Protein AF-M7TU69-F1 (afdb_monomer_lite)

Sequence (250 aa):
MHILLLMDQGHWEKATTILDAWGSNLIDVIGTDASLLVALDGDLLVNAAEIMRWEGGWVEQGAKASGTSGFSNQLYWLFARQSIIIGQANYGLASIKALLSFAVYLDDVSMYNYALNAYQNDLCAGVLGNWDTETGQGSETGRDQGHATTALGWAAEAARVVQSQGHDIYSLHDNLILKGAEYTAKYNLGYEVPYDSKFYRCEAILVNGPWDAPSNISRGAASGPHVWDIIYHQYVVKRGLEAPEREAFN

Radius of gyration: 18.77 Å; chains: 1; bounding box: 45×38×48 Å

Organism: Eutypa lata (strain UCR-EL1) (NCBI:txid1287681)

Foldseek 3Di:
DVCPPPVDVVSLVVLLVVQLCCQAPDDAQDDPCSLLCLLPVVLVNLVSVVCSCPVPNDDHPPDDPPDDGTNLNCLPPHRLVSLVPQDFALRSLSSLLSLLSNCVSNVPPVSNVSSVCCQQDVCGYHLVVQADLPFLDGQCQQQALQSLLSSLQSNLSSQVSVVVVVDGPCCPSNNSSLSNVLQSLCVLVVHDGDDDLVRHHPPCVVRVDSGPDGDPHCRVPPPGDLRLQSSCCVCCVVVVDDRPSCVSND

InterPro domains:
  IPR008929 Chondroitin AC/alginate lyase [G3DSA:1.50.10.100] (26-207)
  IPR008929 Chondroitin AC/alginate lyase [SSF48230] (8-203)

pLDDT: mean 90.77, std 11.85, range [31.0, 98.75]

Structure (mmCIF, N/CA/C/O backbone):
data_AF-M7TU69-F1
#
_entry.id   AF-M7TU69-F1
#
loop_
_atom_site.group_PDB
_atom_site.id
_atom_site.type_symbol
_atom_site.label_atom_id
_atom_site.label_alt_id
_atom_site.label_comp_id
_atom_site.label_asym_id
_atom_site.label_entity_id
_atom_site.label_seq_id
_atom_site.pdbx_PDB_ins_code
_atom_site.Cartn_x
_atom_site.Cartn_y
_atom_site.Cartn_z
_atom_site.occupancy
_atom_site.B_iso_or_equiv
_atom_site.auth_seq_id
_atom_site.auth_comp_id
_atom_site.auth_asym_id
_atom_site.auth_atom_id
_atom_site.pdbx_PDB_model_num
ATOM 1 N N . MET A 1 1 ? 2.581 -11.801 14.090 1.00 42.50 1 MET A N 1
ATOM 2 C CA . MET A 1 1 ? 2.336 -13.197 13.650 1.00 42.50 1 MET A CA 1
ATOM 3 C C . MET A 1 1 ? 2.458 -14.263 14.756 1.00 42.50 1 MET A C 1
ATOM 5 O O . MET A 1 1 ? 1.945 -15.352 14.563 1.00 42.50 1 MET A O 1
ATOM 9 N N . HIS A 1 2 ? 3.050 -13.979 15.930 1.00 31.00 2 HIS A N 1
ATOM 10 C CA . HIS A 1 2 ? 3.123 -14.945 17.051 1.00 31.00 2 HIS A CA 1
ATOM 11 C C . HIS A 1 2 ? 1.808 -15.116 17.849 1.00 31.00 2 HIS A C 1
ATOM 13 O O . HIS A 1 2 ? 1.633 -16.116 18.534 1.00 31.00 2 HIS A O 1
ATOM 19 N N . ILE A 1 3 ? 0.868 -14.170 17.730 1.00 42.16 3 ILE A N 1
ATOM 20 C CA . ILE A 1 3 ? -0.440 -14.213 18.415 1.00 42.16 3 ILE A CA 1
ATOM 21 C C . ILE A 1 3 ? -1.342 -15.328 17.843 1.00 42.16 3 ILE A C 1
ATOM 23 O O . ILE A 1 3 ? -2.059 -15.983 18.591 1.00 42.16 3 ILE A O 1
ATOM 27 N N . LEU A 1 4 ? -1.261 -15.597 16.534 1.00 48.91 4 LEU A N 1
ATOM 28 C CA . LEU A 1 4 ? -2.155 -16.529 15.830 1.00 48.91 4 LEU A CA 1
ATOM 29 C C . LEU A 1 4 ? -1.807 -18.016 16.020 1.00 48.91 4 LEU A C 1
ATOM 31 O O . LEU A 1 4 ? -2.675 -18.864 15.858 1.00 48.91 4 LEU A O 1
ATOM 35 N N . LEU A 1 5 ? -0.557 -18.358 16.348 1.00 51.81 5 LEU A N 1
ATOM 36 C CA . LEU A 1 5 ? -0.088 -19.752 16.280 1.00 51.81 5 LEU A CA 1
ATOM 37 C C . LEU A 1 5 ? -0.378 -20.594 17.530 1.00 51.81 5 LEU A C 1
ATOM 39 O O . LEU A 1 5 ? -0.254 -21.814 17.464 1.00 51.81 5 LEU A O 1
ATOM 43 N N . LEU A 1 6 ? -0.757 -19.978 18.654 1.00 55.78 6 LEU A N 1
ATOM 44 C CA . LEU A 1 6 ? -0.984 -20.702 19.913 1.00 55.78 6 LEU A CA 1
ATOM 45 C C . LEU A 1 6 ? -2.336 -20.414 20.575 1.00 55.78 6 LEU A C 1
ATOM 47 O O . LEU A 1 6 ? -2.669 -21.113 21.526 1.00 55.78 6 LEU A O 1
ATOM 51 N N . MET A 1 7 ? -3.099 -19.415 20.098 1.00 63.72 7 MET A N 1
ATOM 52 C CA . MET A 1 7 ? -4.319 -18.925 20.769 1.00 63.72 7 MET A CA 1
ATOM 53 C C . MET A 1 7 ? -4.121 -18.772 22.291 1.00 63.72 7 MET A C 1
ATOM 55 O O . MET A 1 7 ? -4.990 -19.107 23.092 1.00 63.72 7 MET A O 1
ATOM 59 N N . ASP A 1 8 ? -2.929 -18.319 22.693 1.00 79.38 8 ASP A N 1
ATOM 60 C CA . ASP A 1 8 ? -2.592 -18.147 24.099 1.00 79.38 8 ASP A CA 1
ATOM 61 C C . ASP A 1 8 ? -3.365 -16.952 24.663 1.00 79.38 8 ASP A C 1
ATOM 63 O O . ASP A 1 8 ? -3.280 -15.831 24.149 1.00 79.38 8 ASP A O 1
ATOM 67 N N . GLN A 1 9 ? -4.108 -17.201 25.738 1.00 82.88 9 GLN A N 1
ATOM 68 C CA . GLN A 1 9 ? -4.968 -16.213 26.379 1.00 82.88 9 GLN A CA 1
ATOM 69 C C . GLN A 1 9 ? -4.194 -14.960 26.835 1.00 82.88 9 GLN A C 1
ATOM 71 O O . GLN A 1 9 ? -4.729 -13.853 26.793 1.00 82.88 9 GLN A O 1
ATOM 76 N N . GLY A 1 10 ? -2.920 -15.088 27.215 1.00 87.94 10 GLY A N 1
ATOM 77 C CA . GLY A 1 10 ? -2.096 -13.949 27.616 1.00 87.94 10 GLY A CA 1
ATOM 78 C C . GLY A 1 10 ? -1.766 -13.012 26.451 1.00 87.94 10 GLY A C 1
ATOM 79 O O . GLY A 1 10 ? -1.749 -11.791 26.624 1.00 87.94 10 GLY A O 1
ATOM 80 N N . HIS A 1 11 ? -1.553 -13.548 25.245 1.00 87.00 11 HIS A N 1
ATOM 81 C CA . HIS A 1 11 ? -1.381 -12.722 24.044 1.00 87.00 11 HIS A CA 1
ATOM 82 C C . HIS A 1 11 ? -2.658 -11.964 23.691 1.00 87.00 11 HIS A C 1
ATOM 84 O O . HIS A 1 11 ? -2.585 -10.786 23.335 1.00 87.00 11 HIS A O 1
ATOM 90 N N . TRP A 1 12 ? -3.805 -12.631 23.825 1.00 87.00 12 TRP A N 1
ATOM 91 C CA . TRP A 1 12 ? -5.117 -12.033 23.617 1.00 87.00 12 TRP A CA 1
ATOM 92 C C . TRP A 1 12 ? -5.331 -10.815 24.516 1.00 87.00 12 TRP A C 1
ATOM 94 O O . TRP A 1 12 ? -5.490 -9.692 24.041 1.00 87.00 12 TRP A O 1
ATOM 104 N N . GLU A 1 13 ? -5.244 -11.029 25.829 1.00 89.81 13 GLU A N 1
ATOM 105 C CA . GLU A 1 13 ? -5.467 -9.996 26.840 1.00 89.81 13 GLU A CA 1
ATOM 106 C C . GLU A 1 13 ? -4.507 -8.822 26.674 1.00 89.81 13 GLU A C 1
ATOM 108 O O . GLU A 1 13 ? -4.886 -7.661 26.854 1.00 89.81 13 GLU A O 1
ATOM 113 N N . LYS A 1 14 ? -3.253 -9.099 26.300 1.00 92.94 14 LYS A N 1
ATOM 114 C CA . LYS A 1 14 ? -2.281 -8.033 26.088 1.00 92.94 14 LYS A CA 1
ATOM 115 C C . LYS A 1 14 ? -2.603 -7.202 24.849 1.00 92.94 14 LYS A C 1
ATOM 117 O O . LYS A 1 14 ? -2.481 -5.978 24.919 1.00 92.94 14 LYS A O 1
ATOM 122 N N . ALA A 1 15 ? -3.001 -7.836 23.747 1.00 92.44 15 ALA A N 1
ATOM 123 C CA . ALA A 1 15 ? -3.362 -7.141 22.517 1.00 92.44 15 ALA A CA 1
ATOM 124 C C . ALA A 1 15 ? -4.594 -6.249 22.720 1.00 92.44 15 ALA A C 1
ATOM 126 O O . ALA A 1 15 ? -4.530 -5.057 22.418 1.00 92.44 15 ALA A O 1
ATOM 127 N N . THR A 1 16 ? -5.667 -6.773 23.320 1.00 93.38 16 THR A N 1
ATOM 128 C CA . THR A 1 16 ? -6.884 -5.990 23.589 1.00 93.38 16 THR A CA 1
ATOM 129 C C . THR A 1 16 ? -6.626 -4.851 24.572 1.00 93.38 16 THR A C 1
ATOM 131 O O . THR A 1 16 ? -7.093 -3.740 24.349 1.00 93.38 16 THR A O 1
ATOM 134 N N . THR A 1 17 ? -5.787 -5.068 25.595 1.00 94.25 17 THR A N 1
ATOM 135 C CA . THR A 1 17 ? -5.373 -4.005 26.530 1.00 94.25 17 THR A CA 1
ATOM 136 C C . THR A 1 17 ? -4.664 -2.860 25.807 1.00 94.25 17 THR A C 1
ATOM 138 O O . THR A 1 17 ? -4.883 -1.695 26.133 1.00 94.25 17 THR A O 1
ATOM 141 N N . ILE A 1 18 ? -3.797 -3.167 24.837 1.00 93.44 18 ILE A N 1
ATOM 142 C CA . ILE A 1 18 ? -3.113 -2.144 24.038 1.00 93.44 18 ILE A CA 1
ATOM 143 C C . ILE A 1 18 ? -4.135 -1.390 23.181 1.00 93.44 18 ILE A C 1
ATOM 145 O O . ILE A 1 18 ? -4.152 -0.162 23.221 1.00 93.44 18 ILE A O 1
ATOM 149 N N . LEU A 1 19 ? -5.004 -2.099 22.457 1.00 93.50 19 LEU A N 1
ATOM 150 C CA . LEU A 1 19 ? -6.024 -1.488 21.598 1.00 93.50 19 LEU A CA 1
ATOM 151 C C . LEU A 1 19 ? -6.970 -0.570 22.390 1.00 93.50 19 LEU A C 1
ATOM 153 O O . LEU A 1 19 ? -7.197 0.572 21.987 1.00 93.50 19 LEU A O 1
ATOM 157 N N . ASP A 1 20 ? -7.442 -1.017 23.555 1.00 94.00 20 ASP A N 1
ATOM 158 C CA . ASP A 1 20 ? -8.295 -0.226 24.449 1.00 94.00 20 ASP A CA 1
ATOM 159 C C . ASP A 1 20 ? -7.559 1.000 25.013 1.00 94.00 20 ASP A C 1
ATOM 161 O O . ASP A 1 20 ? -8.133 2.091 25.110 1.00 94.00 20 ASP A O 1
ATOM 165 N N . ALA A 1 21 ? -6.272 0.854 25.353 1.00 91.94 21 ALA A N 1
ATOM 166 C CA . ALA A 1 21 ? -5.451 1.958 25.838 1.00 91.94 21 ALA A CA 1
ATOM 167 C C . ALA A 1 21 ? -5.245 3.031 24.760 1.00 91.94 21 ALA A C 1
ATOM 169 O O . ALA A 1 21 ? -5.359 4.218 25.069 1.00 91.94 21 ALA A O 1
ATOM 170 N N . TRP A 1 22 ? -4.996 2.638 23.509 1.00 90.44 22 TRP A N 1
ATOM 171 C CA . TRP A 1 22 ? -4.944 3.566 22.376 1.00 90.44 22 TRP A CA 1
ATOM 172 C C . TRP A 1 22 ? -6.296 4.243 22.155 1.00 90.44 22 TRP A C 1
ATOM 174 O O . TRP A 1 22 ? -6.362 5.469 22.094 1.00 90.44 22 TRP A O 1
ATOM 184 N N . GLY A 1 23 ? -7.380 3.462 22.128 1.00 88.06 23 GLY A N 1
ATOM 185 C CA . GLY A 1 23 ? -8.742 3.965 21.956 1.00 88.06 23 GLY A CA 1
ATOM 186 C C . GLY A 1 23 ? -9.143 5.023 22.988 1.00 88.06 23 GLY A C 1
ATOM 187 O O . GLY A 1 23 ? -9.817 6.001 22.652 1.00 88.06 23 GLY A O 1
ATOM 188 N N . SER A 1 24 ? -8.700 4.848 24.234 1.00 87.12 24 SER A N 1
ATOM 189 C CA . SER A 1 24 ? -9.103 5.690 25.366 1.00 87.12 24 SER A CA 1
ATOM 190 C C . SER A 1 24 ? -8.175 6.872 25.645 1.00 87.12 24 SER A C 1
ATOM 192 O O . SER A 1 24 ? -8.637 7.867 26.199 1.00 87.12 24 SER A O 1
ATOM 194 N N . ASN A 1 25 ? -6.885 6.780 25.296 1.00 87.81 25 ASN A N 1
ATOM 195 C CA . ASN A 1 25 ? -5.883 7.774 25.705 1.00 87.81 25 ASN A CA 1
ATOM 196 C C . ASN A 1 25 ? -5.262 8.566 24.552 1.00 87.81 25 ASN A C 1
ATOM 198 O O . ASN A 1 25 ? -4.689 9.626 24.807 1.00 87.81 25 ASN A O 1
ATOM 202 N N . LEU A 1 26 ? -5.328 8.079 23.308 1.00 88.38 26 LEU A N 1
ATOM 203 C CA . LEU A 1 26 ? -4.785 8.834 22.185 1.00 88.38 26 LEU A CA 1
ATOM 204 C C . LEU A 1 26 ? -5.661 10.064 21.917 1.00 88.38 26 LEU A C 1
ATOM 206 O O . LEU A 1 26 ? -6.876 9.953 21.765 1.00 88.38 26 LEU A O 1
ATOM 210 N N . ILE A 1 27 ? -5.024 11.233 21.859 1.00 87.31 27 ILE A N 1
ATOM 211 C CA . ILE A 1 27 ? -5.703 12.514 21.621 1.00 87.31 27 ILE A CA 1
ATOM 212 C C . ILE A 1 27 ? -5.311 13.165 20.296 1.00 87.31 27 ILE A C 1
ATOM 214 O O . ILE A 1 27 ? -6.108 13.919 19.747 1.00 87.31 27 ILE A O 1
ATOM 218 N N . ASP A 1 28 ? -4.102 12.898 19.794 1.00 87.56 28 ASP A N 1
ATOM 219 C CA . ASP A 1 28 ? -3.607 13.468 18.544 1.00 87.56 28 ASP A CA 1
ATOM 220 C C . ASP A 1 28 ? -2.412 12.667 18.001 1.00 87.56 28 ASP A C 1
ATOM 222 O O . ASP A 1 28 ? -1.706 11.995 18.758 1.00 87.56 28 ASP A O 1
ATOM 226 N N . VAL A 1 29 ? -2.169 12.780 16.695 1.00 87.75 29 VAL A N 1
ATOM 227 C CA . VAL A 1 29 ? -0.981 12.266 15.999 1.00 87.75 29 VAL A CA 1
ATOM 228 C C . VAL A 1 29 ? -0.390 13.427 15.203 1.00 87.75 29 VAL A C 1
ATOM 230 O O . VAL A 1 29 ? -0.982 13.885 14.227 1.00 87.75 29 VAL A O 1
ATOM 233 N N . ILE A 1 30 ? 0.782 13.905 15.621 1.00 86.75 30 ILE A N 1
ATOM 234 C CA . ILE A 1 30 ? 1.434 15.095 15.059 1.00 86.75 30 ILE A CA 1
ATOM 235 C C . ILE A 1 30 ? 2.842 14.782 14.552 1.00 86.75 30 ILE A C 1
ATOM 237 O O . ILE A 1 30 ? 3.482 13.835 15.004 1.00 86.75 30 ILE A O 1
ATOM 241 N N . GLY A 1 31 ? 3.344 15.623 13.649 1.00 86.50 31 GLY A N 1
ATOM 242 C CA . GLY A 1 31 ? 4.680 15.507 13.062 1.00 86.50 31 GLY A CA 1
ATOM 243 C C . GLY A 1 31 ? 4.637 15.410 11.540 1.00 86.50 31 GLY A C 1
ATOM 244 O O . GLY A 1 31 ? 3.588 15.164 10.951 1.00 86.50 31 GLY A O 1
ATOM 245 N N . THR A 1 32 ? 5.784 15.621 10.898 1.00 82.06 32 THR A N 1
ATOM 246 C CA . THR A 1 32 ? 5.909 15.592 9.429 1.00 82.06 32 THR A CA 1
ATOM 247 C C . THR A 1 32 ? 5.659 14.204 8.845 1.00 82.06 32 THR A C 1
ATOM 249 O O . THR A 1 32 ? 5.114 14.095 7.754 1.00 82.06 32 THR A O 1
ATOM 252 N N . ASP A 1 33 ? 5.979 13.155 9.603 1.00 84.62 33 ASP A N 1
ATOM 253 C CA . ASP A 1 33 ? 5.807 11.759 9.191 1.00 84.62 33 ASP A CA 1
ATOM 254 C C . ASP A 1 33 ? 4.562 11.100 9.801 1.00 84.62 33 ASP A C 1
ATOM 256 O O . ASP A 1 33 ? 4.406 9.883 9.724 1.00 84.62 33 ASP A O 1
ATOM 260 N N . ALA A 1 34 ? 3.653 11.884 10.395 1.00 89.81 34 ALA A N 1
ATOM 261 C CA . ALA A 1 34 ? 2.450 11.360 11.044 1.00 89.81 34 ALA A CA 1
ATOM 262 C C . ALA A 1 34 ? 1.586 10.519 10.089 1.00 89.81 34 ALA A C 1
ATOM 264 O O . ALA A 1 34 ? 1.085 9.468 10.482 1.00 89.81 34 ALA A O 1
ATOM 265 N N . SER A 1 35 ? 1.457 10.941 8.827 1.00 90.06 35 SER A N 1
ATOM 266 C CA . SER A 1 35 ? 0.690 10.200 7.819 1.00 90.06 35 SER A CA 1
ATOM 267 C C . SER A 1 35 ? 1.334 8.863 7.447 1.00 90.06 35 SER A C 1
ATOM 269 O O . SER A 1 35 ? 0.624 7.859 7.373 1.00 90.06 35 SER A O 1
ATOM 271 N N . LEU A 1 36 ? 2.666 8.793 7.339 1.00 91.31 36 LEU A N 1
ATOM 272 C CA . LEU A 1 36 ? 3.367 7.528 7.103 1.00 91.31 36 LEU A CA 1
ATOM 273 C C . LEU A 1 36 ? 3.282 6.600 8.313 1.00 91.31 36 LEU A C 1
ATOM 275 O O . LEU A 1 36 ? 2.991 5.419 8.157 1.00 91.31 36 LEU A O 1
ATOM 279 N N . LEU A 1 37 ? 3.506 7.138 9.515 1.00 93.25 37 LEU A N 1
ATOM 280 C CA . LEU A 1 37 ? 3.398 6.389 10.764 1.00 93.25 37 LEU A CA 1
ATOM 281 C C . LEU A 1 37 ? 2.021 5.730 10.867 1.00 93.25 37 LEU A C 1
ATOM 283 O O . LEU A 1 37 ? 1.919 4.528 11.075 1.00 93.25 37 LEU A O 1
ATOM 287 N N . VAL A 1 38 ? 0.957 6.503 10.657 1.00 93.38 38 VAL A N 1
ATOM 288 C CA . VAL A 1 38 ? -0.414 5.991 10.682 1.00 93.38 38 VAL A CA 1
ATOM 289 C C . VAL A 1 38 ? -0.664 4.984 9.562 1.00 93.38 38 VAL A C 1
ATOM 291 O O . VAL A 1 38 ? -1.304 3.962 9.798 1.00 93.38 38 VAL A O 1
ATOM 294 N N . ALA A 1 39 ? -0.155 5.236 8.357 1.00 94.38 39 ALA A N 1
ATOM 295 C CA . ALA A 1 39 ? -0.335 4.329 7.233 1.00 94.38 39 ALA A CA 1
ATOM 296 C C . ALA A 1 39 ? 0.324 2.953 7.453 1.00 94.38 39 ALA A C 1
ATOM 298 O O . ALA A 1 39 ? -0.137 1.951 6.911 1.00 94.38 39 ALA A O 1
ATOM 299 N N . LEU A 1 40 ? 1.398 2.891 8.243 1.00 93.69 40 LEU A N 1
ATOM 300 C CA . LEU A 1 40 ? 2.108 1.651 8.548 1.00 93.69 40 LEU A CA 1
ATOM 301 C C . LEU A 1 40 ? 1.622 1.026 9.859 1.00 93.69 40 LEU A C 1
ATOM 303 O O . LEU A 1 40 ? 1.106 -0.089 9.867 1.00 93.69 40 LEU A O 1
ATOM 307 N N . ASP A 1 41 ? 1.741 1.753 10.966 1.00 93.06 41 ASP A N 1
ATOM 308 C CA . ASP A 1 41 ? 1.433 1.235 12.298 1.00 93.06 41 ASP A CA 1
ATOM 309 C C . ASP A 1 41 ? -0.069 1.214 12.570 1.00 93.06 41 ASP A C 1
ATOM 311 O O . ASP A 1 41 ? -0.569 0.297 13.220 1.00 93.06 41 ASP A O 1
ATOM 315 N N . GLY A 1 42 ? -0.815 2.185 12.041 1.00 93.75 42 GLY A N 1
ATOM 316 C CA . GLY A 1 42 ? -2.273 2.162 12.106 1.00 93.75 42 GLY A CA 1
ATOM 317 C C . GLY A 1 42 ? -2.842 0.963 11.351 1.00 93.75 42 GLY A C 1
ATOM 318 O O . GLY A 1 42 ? -3.732 0.293 11.870 1.00 93.75 42 GLY A O 1
ATOM 319 N N . ASP A 1 43 ? -2.290 0.644 10.176 1.00 94.88 43 ASP A N 1
ATOM 320 C CA . ASP A 1 43 ? -2.652 -0.551 9.402 1.00 94.88 43 ASP A CA 1
ATOM 321 C C . ASP A 1 43 ? -2.347 -1.853 10.172 1.00 94.88 43 ASP A C 1
ATOM 323 O O . ASP A 1 43 ? -3.177 -2.762 10.242 1.00 94.88 43 ASP A O 1
ATOM 327 N N . LEU A 1 44 ? -1.202 -1.934 10.853 1.00 94.12 44 LEU A N 1
ATOM 328 C CA . LEU A 1 44 ? -0.898 -3.069 11.732 1.00 94.12 44 LEU A CA 1
ATOM 329 C C . LEU A 1 44 ? -1.890 -3.179 12.899 1.00 94.12 44 LEU A C 1
ATOM 331 O O . LEU A 1 44 ? -2.364 -4.275 13.212 1.00 94.12 44 LEU A O 1
ATOM 335 N N . LEU A 1 45 ? -2.218 -2.053 13.538 1.00 94.50 45 LEU A N 1
ATOM 336 C CA . LEU A 1 45 ? -3.151 -2.010 14.663 1.00 94.50 45 LEU A CA 1
ATOM 337 C C . LEU A 1 45 ? -4.567 -2.406 14.246 1.00 94.50 45 LEU A C 1
ATOM 339 O O . LEU A 1 45 ? -5.202 -3.169 14.968 1.00 94.50 45 LEU A O 1
ATOM 343 N N . VAL A 1 46 ? -5.060 -1.942 13.094 1.00 95.50 46 VAL A N 1
ATOM 344 C CA . VAL A 1 46 ? -6.408 -2.297 12.626 1.00 95.50 46 VAL A CA 1
ATOM 345 C C . VAL A 1 46 ? -6.503 -3.772 12.240 1.00 95.50 46 VAL A C 1
ATOM 347 O O . VAL A 1 46 ? -7.489 -4.418 12.575 1.00 95.50 46 VAL A O 1
ATOM 350 N N . ASN A 1 47 ? -5.463 -4.349 11.631 1.00 94.94 47 ASN A N 1
ATOM 351 C CA . ASN A 1 47 ? -5.437 -5.783 11.342 1.00 94.94 47 ASN A CA 1
ATOM 352 C C . ASN A 1 47 ? -5.440 -6.611 12.636 1.00 94.94 47 ASN A C 1
ATOM 354 O O . ASN A 1 47 ? -6.146 -7.614 12.733 1.00 94.94 47 ASN A O 1
ATOM 358 N N . ALA A 1 48 ? -4.694 -6.180 13.660 1.00 94.12 48 ALA A N 1
ATOM 359 C CA . ALA A 1 48 ? -4.764 -6.802 14.979 1.00 94.12 48 ALA A CA 1
ATOM 360 C C . ALA A 1 48 ? -6.173 -6.673 15.579 1.00 94.12 48 ALA A C 1
ATOM 362 O O . ALA A 1 48 ? -6.716 -7.664 16.057 1.00 94.12 48 ALA A O 1
ATOM 363 N N . ALA A 1 49 ? -6.775 -5.486 15.512 1.00 93.94 49 ALA A N 1
ATOM 364 C CA . ALA A 1 49 ? -8.119 -5.211 16.006 1.00 93.94 49 ALA A CA 1
ATOM 365 C C . ALA A 1 49 ? -9.191 -6.070 15.316 1.00 93.94 49 ALA A C 1
ATOM 367 O O . ALA A 1 49 ? -10.064 -6.601 15.997 1.00 93.94 49 ALA A O 1
ATOM 368 N N . GLU A 1 50 ? -9.098 -6.270 14.001 1.00 93.69 50 GLU A N 1
ATOM 369 C CA . GLU A 1 50 ? -10.016 -7.115 13.228 1.00 93.69 50 GLU A CA 1
ATOM 370 C C . GLU A 1 50 ? -9.930 -8.584 13.669 1.00 93.69 50 GLU A C 1
ATOM 372 O O . GLU A 1 50 ? -10.952 -9.213 13.947 1.00 93.69 50 GLU A O 1
ATOM 377 N N . ILE A 1 51 ? -8.714 -9.117 13.848 1.00 92.62 51 ILE A N 1
ATOM 378 C CA . ILE A 1 51 ? -8.513 -10.467 14.401 1.00 92.62 51 ILE A CA 1
ATOM 379 C C . ILE A 1 51 ? -9.079 -10.540 15.824 1.00 92.62 51 ILE A C 1
ATOM 381 O O . ILE A 1 51 ? -9.777 -11.496 16.157 1.00 92.62 51 ILE A O 1
ATOM 385 N N . MET A 1 52 ? -8.818 -9.533 16.667 1.00 91.94 52 MET A N 1
ATOM 386 C CA . MET A 1 52 ? -9.333 -9.522 18.038 1.00 91.94 52 MET A CA 1
ATOM 387 C C . MET A 1 52 ? -10.873 -9.445 18.076 1.00 91.94 52 MET A C 1
ATOM 389 O O . MET A 1 52 ? -11.534 -10.018 18.942 1.00 91.94 52 MET A O 1
ATOM 393 N N . ARG A 1 53 ? -11.496 -8.758 17.124 1.00 91.25 53 ARG A N 1
ATOM 394 C CA . ARG A 1 53 ? -12.953 -8.677 17.046 1.00 91.25 53 ARG A CA 1
ATOM 395 C C . ARG A 1 53 ? -13.566 -10.027 16.669 1.00 91.25 53 ARG A C 1
ATOM 397 O O . ARG A 1 53 ? -14.492 -10.481 17.339 1.00 91.25 53 ARG A O 1
ATOM 404 N N . TRP A 1 54 ? -13.039 -10.677 15.632 1.00 89.88 54 TRP A N 1
ATOM 405 C CA . TRP A 1 54 ? -13.672 -11.860 15.039 1.00 89.88 54 TRP A CA 1
ATOM 406 C C . TRP A 1 54 ? -13.258 -13.195 15.658 1.00 89.88 54 TRP A C 1
ATOM 408 O O . TRP A 1 54 ? -14.105 -14.072 15.796 1.00 89.88 54 TRP A O 1
ATOM 418 N N . GLU A 1 55 ? -12.001 -13.355 16.071 1.00 87.38 55 GLU A N 1
ATOM 419 C CA . GLU A 1 55 ? -11.493 -14.649 16.563 1.00 87.38 55 GLU A CA 1
ATOM 420 C C . GLU A 1 55 ? -11.665 -14.839 18.077 1.00 87.38 55 GLU A C 1
ATOM 422 O O . GLU A 1 55 ? -11.566 -15.951 18.588 1.00 87.38 55 GLU A O 1
ATOM 427 N N . GLY A 1 56 ? -11.957 -13.776 18.823 1.00 82.00 56 GLY A N 1
ATOM 428 C CA . GLY A 1 56 ? -12.125 -13.880 20.280 1.00 82.00 56 GLY A CA 1
ATOM 429 C C . GLY A 1 56 ? -13.047 -12.836 20.890 1.00 82.00 56 GLY A C 1
ATOM 430 O O . GLY A 1 56 ? -13.020 -12.619 22.101 1.00 82.00 56 GLY A O 1
ATOM 431 N N . GLY A 1 57 ? -13.901 -12.221 20.067 1.00 86.69 57 GLY A N 1
ATOM 432 C CA . GLY A 1 57 ? -15.050 -11.455 20.541 1.00 86.69 57 GLY A CA 1
ATOM 433 C C . GLY A 1 57 ? -14.686 -10.209 21.340 1.00 86.69 57 GLY A C 1
ATOM 434 O O . GLY A 1 57 ? -15.454 -9.805 22.215 1.00 86.69 57 GLY A O 1
ATOM 435 N N . TRP A 1 58 ? -13.520 -9.609 21.083 1.00 91.31 58 TRP A N 1
ATOM 436 C CA . TRP A 1 58 ? -13.177 -8.329 21.689 1.00 91.31 58 TRP A CA 1
ATOM 437 C C . TRP A 1 58 ? -14.144 -7.252 21.201 1.00 91.31 58 TRP A C 1
ATOM 439 O O . TRP A 1 58 ? -14.415 -7.105 20.008 1.00 91.31 58 TRP A O 1
ATOM 449 N N . VAL A 1 59 ? -14.639 -6.480 22.161 1.00 89.12 59 VAL A N 1
ATOM 450 C CA . VAL A 1 59 ? -15.415 -5.269 21.934 1.00 89.12 59 VAL A CA 1
ATOM 451 C C . VAL A 1 59 ? -14.623 -4.138 22.558 1.00 89.12 59 VAL A C 1
ATOM 453 O O . VAL A 1 59 ? -14.305 -4.187 23.747 1.00 89.12 59 VAL A O 1
ATOM 456 N N . GLU A 1 60 ? -14.290 -3.139 21.749 1.00 88.69 60 GLU A N 1
ATOM 457 C CA . GLU A 1 60 ? -13.469 -2.019 22.195 1.00 88.69 60 GLU A CA 1
ATOM 458 C C . GLU A 1 60 ? -14.103 -1.273 23.377 1.00 88.69 60 GLU A C 1
ATOM 460 O O . GLU A 1 60 ? -15.316 -1.022 23.432 1.00 88.69 60 GLU A O 1
ATOM 465 N N . GLN A 1 61 ? -13.268 -0.869 24.328 1.00 87.12 61 GLN A N 1
ATOM 466 C CA . GLN A 1 61 ? -13.724 -0.065 25.451 1.00 87.12 61 GLN A CA 1
ATOM 467 C C . GLN A 1 61 ? -14.150 1.334 25.000 1.00 87.12 61 GLN A C 1
ATOM 469 O O . GLN A 1 61 ? -13.413 2.051 24.328 1.00 87.12 61 GLN A O 1
ATOM 474 N N . GLY A 1 62 ? -15.345 1.743 25.436 1.00 77.06 62 GLY A N 1
ATOM 475 C CA . GLY A 1 62 ? -15.876 3.090 25.214 1.00 77.06 62 GLY A CA 1
ATOM 476 C C . GLY A 1 62 ? -16.720 3.276 23.945 1.00 77.06 62 GLY A C 1
ATOM 477 O O . GLY A 1 62 ? -17.277 4.366 23.780 1.00 77.06 62 GLY A O 1
ATOM 478 N N . ALA A 1 63 ? -16.890 2.238 23.113 1.00 70.88 63 ALA A N 1
ATOM 479 C CA . ALA A 1 63 ? -17.673 2.294 21.874 1.00 70.88 63 ALA A CA 1
ATOM 480 C C . ALA A 1 63 ? -19.104 2.817 22.095 1.00 70.88 63 ALA A C 1
ATOM 482 O O . ALA A 1 63 ? -19.861 2.273 22.907 1.00 70.88 63 ALA A O 1
ATOM 483 N N . LYS A 1 64 ? -19.508 3.852 21.345 1.00 66.19 64 LYS A N 1
ATOM 484 C CA . LYS A 1 64 ? -20.891 4.363 21.303 1.00 66.19 64 LYS A CA 1
ATOM 485 C C . LYS A 1 64 ? -21.241 4.873 19.907 1.00 66.19 64 LYS A C 1
ATOM 487 O O . LYS A 1 64 ? -20.405 5.464 19.234 1.00 66.19 64 LYS A O 1
ATOM 492 N N . ALA A 1 65 ? -22.513 4.742 19.528 1.00 55.31 65 ALA A N 1
ATOM 493 C CA . ALA A 1 65 ? -23.032 5.111 18.206 1.00 55.31 65 ALA A CA 1
ATOM 494 C C . ALA A 1 65 ? -22.900 6.605 17.827 1.00 55.31 65 ALA A C 1
ATOM 496 O O . ALA A 1 65 ? -23.095 6.954 16.669 1.00 55.31 65 ALA A O 1
ATOM 497 N N . SER A 1 66 ? -22.599 7.499 18.777 1.00 55.25 66 SER A N 1
ATOM 498 C CA . SER A 1 66 ? -22.560 8.955 18.560 1.00 55.25 66 SER A CA 1
ATOM 499 C C . SER A 1 66 ? -21.241 9.620 18.979 1.00 55.25 66 SER A C 1
ATOM 501 O O . SER A 1 66 ? -21.251 10.780 19.382 1.00 55.25 66 SER A O 1
ATOM 503 N N . GLY A 1 67 ? -20.117 8.902 18.902 1.00 59.41 67 GLY A N 1
ATOM 504 C CA . GLY A 1 67 ? -18.784 9.453 19.164 1.00 59.41 67 GLY A CA 1
ATOM 505 C C . GLY A 1 67 ? -18.453 9.574 20.653 1.00 59.41 67 GLY A C 1
ATOM 506 O O . GLY A 1 67 ? -18.795 10.552 21.314 1.00 59.41 67 GLY A O 1
ATOM 507 N N . THR A 1 68 ? -17.730 8.581 21.164 1.00 62.25 68 THR A N 1
ATOM 508 C CA . THR A 1 68 ? -16.878 8.679 22.359 1.00 62.25 68 THR A CA 1
ATOM 509 C C . THR A 1 68 ? -15.598 7.866 22.129 1.00 62.25 68 THR A C 1
ATOM 511 O O . THR A 1 68 ? -15.473 7.201 21.104 1.00 62.25 68 THR A O 1
ATOM 514 N N . SER A 1 69 ? -14.650 7.961 23.071 1.00 69.62 69 SER A N 1
ATOM 515 C CA . SER A 1 69 ? -13.427 7.143 23.193 1.00 69.62 69 SER A CA 1
ATOM 516 C C . SER A 1 69 ? -13.599 5.696 22.722 1.00 69.62 69 SER A C 1
ATOM 518 O O . SER A 1 69 ? -14.643 5.103 22.962 1.00 69.62 69 SER A O 1
ATOM 520 N N . GLY A 1 70 ? -12.566 5.112 22.127 1.00 85.12 70 GLY A N 1
ATOM 521 C CA . GLY A 1 70 ? -12.596 3.751 21.591 1.00 85.12 70 GLY A CA 1
ATOM 522 C C . GLY A 1 70 ? -11.732 3.653 20.344 1.00 85.12 70 GLY A C 1
ATOM 523 O O . GLY A 1 70 ? -11.468 4.663 19.687 1.00 85.12 70 GLY A O 1
ATOM 524 N N . PHE A 1 71 ? -11.243 2.455 20.033 1.00 91.50 71 PHE A N 1
ATOM 525 C CA . PHE A 1 71 ? -10.275 2.272 18.953 1.00 91.50 71 PHE A CA 1
ATOM 526 C C . PHE A 1 71 ? -10.836 2.720 17.593 1.00 91.50 71 PHE A C 1
ATOM 528 O O . PHE A 1 71 ? -10.172 3.471 16.885 1.00 91.50 71 PHE A O 1
ATOM 535 N N . SER A 1 72 ? -12.093 2.395 17.283 1.00 91.31 72 SER A N 1
ATOM 536 C CA . SER A 1 72 ? -12.800 2.800 16.060 1.00 91.31 72 SER A CA 1
ATOM 537 C C . SER A 1 72 ? -12.897 4.318 15.924 1.00 91.31 72 SER A C 1
ATOM 539 O O . SER A 1 72 ? -12.719 4.865 14.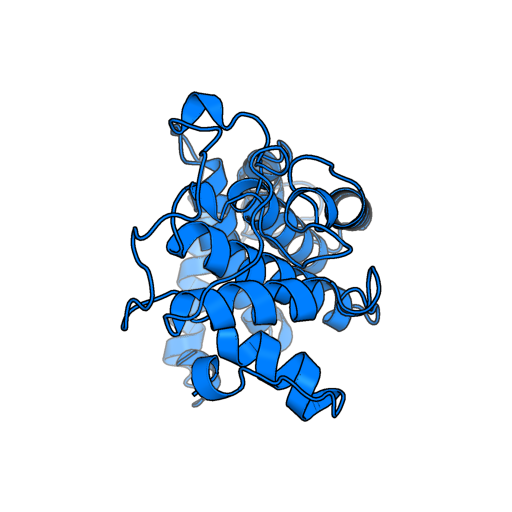838 1.00 91.31 72 SER A O 1
ATOM 541 N N . ASN A 1 73 ? -13.116 5.029 17.034 1.00 88.19 73 ASN A N 1
ATOM 542 C CA . ASN A 1 73 ? -13.164 6.488 17.027 1.00 88.19 73 ASN A CA 1
ATOM 543 C C . ASN A 1 73 ? -11.787 7.092 16.709 1.00 88.19 73 ASN A C 1
ATOM 545 O O . ASN A 1 73 ? -11.703 8.026 15.915 1.00 88.19 73 ASN A O 1
ATOM 549 N N . GLN A 1 74 ? -10.708 6.548 17.282 1.00 88.81 74 GLN A N 1
ATOM 550 C CA . GLN A 1 74 ? -9.348 7.000 16.957 1.00 88.81 74 GLN A CA 1
ATOM 551 C C . GLN A 1 74 ? -8.972 6.666 15.516 1.00 88.81 74 GLN A C 1
ATOM 553 O O . GLN A 1 74 ? -8.379 7.490 14.820 1.00 88.81 74 GLN A O 1
ATOM 558 N N . LEU A 1 75 ? -9.384 5.491 15.046 1.00 90.75 75 LEU A N 1
ATOM 559 C CA . LEU A 1 75 ? -9.171 5.058 13.678 1.00 90.75 75 LEU A CA 1
ATOM 560 C C . LEU A 1 75 ? -9.830 6.019 12.681 1.00 90.75 75 LEU A C 1
ATOM 562 O O . LEU A 1 75 ? -9.194 6.455 11.727 1.00 90.75 75 LEU A O 1
ATOM 566 N N . TYR A 1 76 ? -11.076 6.421 12.934 1.00 90.44 76 TYR A N 1
ATOM 567 C CA . TYR A 1 76 ? -11.784 7.355 12.063 1.00 90.44 76 TYR A CA 1
ATOM 568 C C . TYR A 1 76 ? -11.237 8.791 12.164 1.00 90.44 76 TYR A C 1
ATOM 570 O O . TYR A 1 76 ? -10.893 9.406 11.155 1.00 90.44 76 TYR A O 1
ATOM 578 N N . TRP A 1 77 ? -11.131 9.353 13.374 1.00 87.62 77 TRP A N 1
ATOM 579 C CA . TRP A 1 77 ? -10.845 10.785 13.544 1.00 87.62 77 TRP A CA 1
ATOM 580 C C . TRP A 1 77 ? -9.369 11.155 13.490 1.00 87.62 77 TRP A C 1
ATOM 582 O O . TRP A 1 77 ? -9.045 12.266 13.059 1.00 87.62 77 TRP A O 1
ATOM 592 N N . LEU A 1 78 ? -8.488 10.260 13.937 1.00 90.06 78 LEU A N 1
ATOM 593 C CA . LEU A 1 78 ? -7.052 10.511 13.962 1.00 90.06 78 LEU A CA 1
ATOM 594 C C . LEU A 1 78 ? -6.348 9.787 12.823 1.00 90.06 78 LEU A C 1
ATOM 596 O O . LEU A 1 78 ? -5.542 10.409 12.144 1.00 90.06 78 LEU A O 1
ATOM 600 N N . PHE A 1 79 ? -6.645 8.510 12.572 1.00 92.88 79 PHE A N 1
ATOM 601 C CA . PHE A 1 79 ? -5.834 7.736 11.629 1.00 92.88 79 PHE A CA 1
ATOM 602 C C . PHE A 1 79 ? -6.257 8.000 10.180 1.00 92.88 79 PHE A C 1
ATOM 604 O O . PHE A 1 79 ? -5.468 8.507 9.384 1.00 92.88 79 PHE A O 1
ATOM 611 N N . ALA A 1 80 ? -7.525 7.767 9.840 1.00 93.06 80 ALA A N 1
ATOM 612 C CA . ALA A 1 80 ? -8.023 7.998 8.485 1.00 93.06 80 ALA A CA 1
ATOM 613 C C . ALA A 1 80 ? -7.819 9.455 8.038 1.00 93.06 80 ALA A C 1
ATOM 615 O O . ALA A 1 80 ? -7.461 9.707 6.890 1.00 93.06 80 ALA A O 1
ATOM 616 N N . ARG A 1 81 ? -7.933 10.420 8.961 1.00 90.56 81 ARG A N 1
ATOM 617 C CA . ARG A 1 81 ? -7.638 11.835 8.691 1.00 90.56 81 ARG A CA 1
ATOM 618 C C . ARG A 1 81 ? -6.194 12.084 8.243 1.00 90.56 81 ARG A C 1
ATOM 620 O O . ARG A 1 81 ? -5.974 12.976 7.429 1.00 90.56 81 ARG A O 1
ATOM 627 N N . GLN A 1 82 ? -5.226 11.333 8.762 1.00 92.50 82 GLN A N 1
ATOM 628 C CA . GLN A 1 82 ? -3.826 11.457 8.348 1.00 92.50 82 GLN A CA 1
ATOM 629 C C . GLN A 1 82 ? -3.572 10.777 6.995 1.00 92.50 82 GLN A C 1
ATOM 631 O O . GLN A 1 82 ? -2.703 11.218 6.247 1.00 92.50 82 GLN A O 1
ATOM 636 N N . SER A 1 83 ? -4.341 9.744 6.640 1.00 94.12 83 SER A N 1
ATOM 637 C CA . SER A 1 83 ? -4.164 8.998 5.384 1.00 94.12 83 SER A CA 1
ATOM 638 C C . SER A 1 83 ? -5.024 9.500 4.214 1.00 94.12 83 SER A C 1
ATOM 640 O O . SER A 1 83 ? -4.710 9.182 3.072 1.00 94.12 83 SER A O 1
ATOM 642 N N . ILE A 1 84 ? -6.075 10.298 4.456 1.00 93.69 84 ILE A N 1
ATOM 643 C CA . ILE A 1 84 ? -6.980 10.805 3.401 1.00 93.69 84 ILE A CA 1
ATOM 644 C C . ILE A 1 84 ? -6.307 11.802 2.450 1.00 93.69 84 ILE A C 1
ATOM 646 O O . ILE A 1 84 ? -6.756 11.989 1.325 1.00 93.69 84 ILE A O 1
ATOM 650 N N . ILE A 1 85 ? -5.224 12.449 2.884 1.00 92.00 85 ILE A N 1
ATOM 651 C CA . ILE A 1 85 ? -4.365 13.228 1.992 1.00 92.00 85 ILE A CA 1
ATOM 652 C C . ILE A 1 85 ? -3.311 12.263 1.458 1.00 92.00 85 ILE A C 1
ATOM 654 O O . ILE A 1 85 ? -2.253 12.083 2.059 1.00 92.00 85 ILE A O 1
ATOM 658 N N . ILE A 1 86 ? -3.649 11.596 0.357 1.00 95.12 86 ILE A N 1
ATOM 659 C CA . ILE A 1 86 ? -2.796 10.581 -0.261 1.00 95.12 86 ILE A CA 1
ATOM 660 C C . ILE A 1 86 ? -1.514 11.251 -0.776 1.00 95.12 86 ILE A C 1
ATOM 662 O O . ILE A 1 86 ? -1.567 12.203 -1.556 1.00 95.12 86 ILE A O 1
ATOM 666 N N . GLY A 1 87 ? -0.362 10.767 -0.296 1.00 93.25 87 GLY A N 1
ATOM 667 C CA . GLY A 1 87 ? 0.962 11.186 -0.772 1.00 93.25 87 GLY A CA 1
ATOM 668 C C . GLY A 1 87 ? 1.288 10.605 -2.151 1.00 93.25 87 GLY A C 1
ATOM 669 O O . GLY A 1 87 ? 0.394 10.231 -2.894 1.00 93.25 87 GLY A O 1
ATOM 670 N N . GLN A 1 88 ? 2.567 10.489 -2.517 1.00 94.88 88 GLN A N 1
ATOM 671 C CA . GLN A 1 88 ? 2.964 9.960 -3.833 1.00 94.88 88 GLN A CA 1
ATOM 672 C C . GLN A 1 88 ? 3.687 8.617 -3.742 1.00 94.88 88 GLN A C 1
ATOM 674 O O . GLN A 1 88 ? 4.288 8.275 -2.724 1.00 94.88 88 GLN A O 1
ATOM 679 N N . ALA A 1 89 ? 3.658 7.886 -4.849 1.00 96.88 89 ALA A N 1
ATOM 680 C CA . ALA A 1 89 ? 4.359 6.640 -5.098 1.00 96.88 89 ALA A CA 1
ATOM 681 C C . ALA A 1 89 ? 4.172 5.630 -3.958 1.00 96.88 89 ALA A C 1
ATOM 683 O O . ALA A 1 89 ? 3.033 5.362 -3.564 1.00 96.88 89 ALA A O 1
ATOM 684 N N . ASN A 1 90 ? 5.256 5.082 -3.404 1.00 96.19 90 ASN A N 1
ATOM 685 C CA . ASN A 1 90 ? 5.156 4.069 -2.356 1.00 96.19 90 ASN A CA 1
ATOM 686 C C . ASN A 1 90 ? 4.497 4.619 -1.074 1.00 96.19 90 ASN A C 1
ATOM 688 O O . ASN A 1 90 ? 3.790 3.885 -0.387 1.00 96.19 90 ASN A O 1
ATOM 692 N N . TYR A 1 91 ? 4.702 5.904 -0.764 1.00 96.19 91 TYR A N 1
ATOM 693 C CA . TYR A 1 91 ? 4.099 6.573 0.388 1.00 96.19 91 TYR A CA 1
ATOM 694 C C . TYR A 1 91 ? 2.582 6.645 0.223 1.00 96.19 91 TYR A C 1
ATOM 696 O O . TYR A 1 91 ? 1.837 6.262 1.120 1.00 96.19 91 TYR A O 1
ATOM 704 N N . GLY A 1 92 ? 2.122 7.097 -0.946 1.00 97.12 92 GLY A N 1
ATOM 705 C CA . GLY A 1 92 ? 0.698 7.166 -1.255 1.00 97.12 92 GLY A CA 1
ATOM 706 C C . GLY A 1 92 ? 0.035 5.785 -1.263 1.00 97.12 92 GLY A C 1
ATOM 707 O O . GLY A 1 92 ? -1.059 5.638 -0.721 1.00 97.12 92 GLY A O 1
ATOM 708 N N . LEU A 1 93 ? 0.717 4.748 -1.769 1.00 97.62 93 LEU A N 1
ATOM 709 C CA . LEU A 1 93 ? 0.238 3.363 -1.662 1.00 97.62 93 LEU A CA 1
ATOM 710 C C . LEU A 1 93 ? 0.079 2.901 -0.213 1.00 97.62 93 LEU A C 1
ATOM 712 O O . LEU A 1 93 ? -0.896 2.214 0.089 1.00 97.62 93 LEU A O 1
ATOM 716 N N . ALA A 1 94 ? 0.995 3.279 0.685 1.00 97.44 94 ALA A N 1
ATOM 717 C CA . ALA A 1 94 ? 0.850 2.973 2.105 1.00 97.44 94 ALA A CA 1
ATOM 718 C C . ALA A 1 94 ? -0.427 3.617 2.672 1.00 97.44 94 ALA A C 1
ATOM 720 O O . ALA A 1 94 ? -1.200 2.943 3.354 1.00 97.44 94 ALA A O 1
ATOM 721 N N . SER A 1 95 ? -0.696 4.886 2.339 1.00 97.75 95 SER A N 1
ATOM 722 C CA . SER A 1 95 ? -1.930 5.577 2.739 1.00 97.75 95 SER A CA 1
ATOM 723 C C . SER A 1 95 ? -3.184 4.895 2.180 1.00 97.75 95 SER A C 1
ATOM 725 O O . SER A 1 95 ? -4.135 4.667 2.923 1.00 97.75 95 SER A O 1
ATOM 727 N N . ILE A 1 96 ? -3.184 4.522 0.895 1.00 98.62 96 ILE A N 1
ATOM 728 C CA . ILE A 1 96 ? -4.304 3.827 0.239 1.00 98.62 96 ILE A CA 1
ATOM 729 C C . ILE A 1 96 ? -4.585 2.480 0.912 1.00 98.62 96 ILE A C 1
ATOM 731 O O . ILE A 1 96 ? -5.738 2.180 1.223 1.00 98.62 96 ILE A O 1
ATOM 735 N N . LYS A 1 97 ? -3.540 1.681 1.166 1.00 98.06 97 LYS A N 1
ATOM 736 C CA . LYS A 1 97 ? -3.647 0.408 1.886 1.00 98.06 97 LYS A CA 1
ATOM 737 C C . LYS A 1 97 ? -4.300 0.608 3.252 1.00 98.06 97 LYS A C 1
ATOM 739 O O . LYS A 1 97 ? -5.283 -0.059 3.557 1.00 98.06 97 LYS A O 1
ATOM 744 N N . ALA A 1 98 ? -3.778 1.544 4.040 1.00 98.19 98 ALA A N 1
ATOM 745 C CA . ALA A 1 98 ? -4.282 1.814 5.378 1.00 98.19 98 ALA A CA 1
ATOM 746 C C . ALA A 1 98 ? -5.754 2.239 5.356 1.00 98.19 98 ALA A C 1
ATOM 748 O O . ALA A 1 98 ? -6.553 1.709 6.119 1.00 98.19 98 ALA A O 1
ATOM 749 N N . LEU A 1 99 ? -6.144 3.127 4.433 1.00 98.62 99 LEU A N 1
ATOM 750 C CA . LEU A 1 99 ? -7.540 3.539 4.271 1.00 98.62 99 LEU A CA 1
ATOM 751 C C . LEU A 1 99 ? -8.465 2.367 3.921 1.00 98.62 99 LEU A C 1
ATOM 753 O O . LEU A 1 99 ? -9.573 2.316 4.443 1.00 98.62 99 LEU A O 1
ATOM 757 N N . LEU A 1 100 ? -8.033 1.423 3.077 1.00 98.69 100 LEU A N 1
ATOM 758 C CA . LEU A 1 100 ? -8.814 0.214 2.790 1.00 98.69 100 LEU A CA 1
ATOM 759 C C . LEU A 1 100 ? -9.003 -0.633 4.055 1.00 98.69 100 LEU A C 1
ATOM 761 O O . LEU A 1 100 ? -10.129 -1.035 4.349 1.00 98.69 100 LEU A O 1
ATOM 765 N N . SER A 1 101 ? -7.936 -0.866 4.823 1.00 98.44 101 SER A N 1
ATOM 766 C CA . SER A 1 101 ? -8.008 -1.610 6.087 1.00 98.44 101 SER A CA 1
ATOM 767 C C . SER A 1 101 ? -8.898 -0.907 7.118 1.00 98.44 101 SER A C 1
ATOM 769 O O . SER A 1 101 ? -9.711 -1.552 7.780 1.00 98.44 101 SER A O 1
ATOM 771 N N . PHE A 1 102 ? -8.795 0.422 7.230 1.00 97.69 102 PHE A N 1
ATOM 772 C CA . PHE A 1 102 ? -9.626 1.229 8.128 1.00 97.69 102 PHE A CA 1
ATOM 773 C C . PHE A 1 102 ? -11.093 1.172 7.726 1.00 97.69 102 PHE A C 1
ATOM 775 O O . PHE A 1 102 ? -11.950 0.961 8.579 1.00 97.69 102 PHE A O 1
ATOM 782 N N . ALA A 1 103 ? -11.377 1.313 6.433 1.00 97.62 103 ALA A N 1
ATOM 783 C CA . ALA A 1 103 ? -12.727 1.271 5.905 1.00 97.62 103 ALA A CA 1
ATOM 784 C C . ALA A 1 103 ? -13.413 -0.071 6.178 1.00 97.62 103 ALA A C 1
ATOM 786 O O . ALA A 1 103 ? -14.566 -0.077 6.597 1.00 97.62 103 ALA A O 1
ATOM 787 N N . VAL A 1 104 ? -12.701 -1.191 5.997 1.00 96.94 104 VAL A N 1
ATOM 788 C CA . VAL A 1 104 ? -13.231 -2.530 6.301 1.00 96.94 104 VAL A CA 1
ATOM 789 C C . VAL A 1 104 ? -13.549 -2.668 7.788 1.00 96.94 104 VAL A C 1
ATOM 791 O O . VAL A 1 104 ? -14.665 -3.031 8.133 1.00 96.94 104 VAL A O 1
ATOM 794 N N . TYR A 1 105 ? -12.621 -2.313 8.680 1.00 95.62 105 TYR A N 1
ATOM 795 C CA . TYR A 1 105 ? -12.854 -2.429 10.126 1.00 95.62 105 TYR A CA 1
ATOM 796 C C . TYR A 1 105 ? -13.978 -1.511 10.639 1.00 95.62 105 TYR A C 1
ATOM 798 O O . TYR A 1 105 ? -14.636 -1.822 11.634 1.00 95.62 105 TYR A O 1
ATOM 806 N N . LEU A 1 106 ? -14.183 -0.356 10.002 1.00 93.81 106 LEU A N 1
ATOM 807 C CA . LEU A 1 106 ? -15.208 0.622 10.380 1.00 93.81 106 LEU A CA 1
ATOM 808 C C . LEU A 1 106 ? -16.552 0.411 9.673 1.00 93.81 106 LEU A C 1
ATOM 810 O O . LEU A 1 106 ? -17.478 1.178 9.934 1.00 93.81 106 LEU A O 1
ATOM 814 N N . ASP A 1 107 ? -16.656 -0.571 8.773 1.00 94.75 107 ASP A N 1
ATOM 815 C CA . ASP A 1 107 ? -1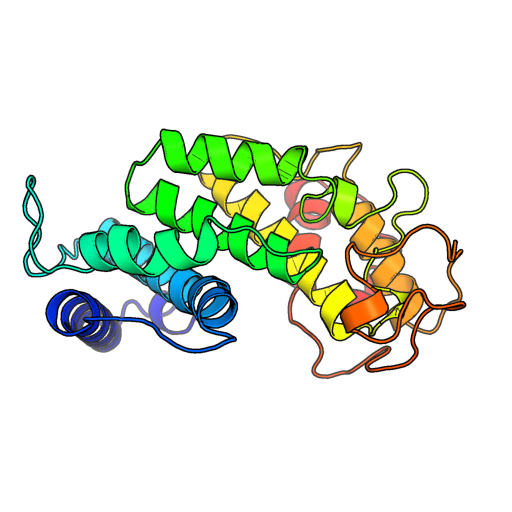7.787 -0.731 7.852 1.00 94.75 107 ASP A CA 1
ATOM 816 C C . ASP A 1 107 ? -18.102 0.563 7.052 1.00 94.75 107 ASP A C 1
ATOM 818 O O . ASP A 1 107 ? -19.255 0.864 6.724 1.00 94.75 107 ASP A O 1
ATOM 822 N N . ASP A 1 108 ? -17.076 1.358 6.718 1.00 95.81 108 ASP A N 1
ATOM 823 C CA . ASP A 1 108 ? -17.216 2.632 6.000 1.00 95.81 108 ASP A CA 1
ATOM 824 C C . ASP A 1 108 ? -17.072 2.450 4.483 1.00 95.81 108 ASP A C 1
ATOM 826 O O . ASP A 1 108 ? -15.991 2.530 3.892 1.00 95.81 108 ASP A O 1
ATOM 830 N N . VAL A 1 109 ? -18.214 2.274 3.821 1.00 97.12 109 VAL A N 1
ATOM 831 C CA . VAL A 1 109 ? -18.301 2.115 2.362 1.00 97.12 109 VAL A CA 1
ATOM 832 C C . VAL A 1 109 ? -17.795 3.347 1.596 1.00 97.12 109 VAL A C 1
ATOM 834 O O . VAL A 1 109 ? -17.282 3.213 0.483 1.00 97.12 109 VAL A O 1
ATOM 837 N N . SER A 1 110 ? -17.921 4.555 2.152 1.00 97.75 110 SER A N 1
ATOM 838 C CA . SER A 1 110 ? -17.476 5.775 1.464 1.00 97.75 11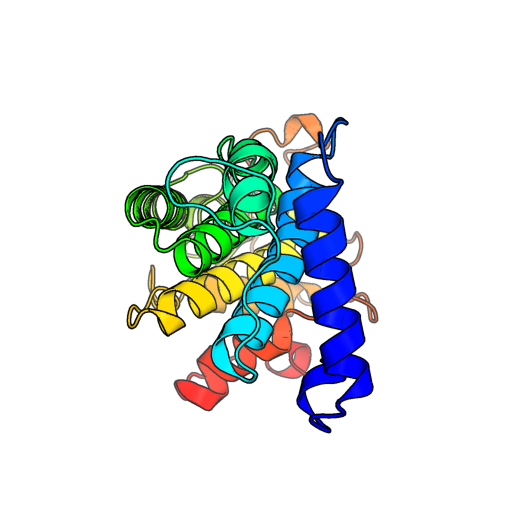0 SER A CA 1
ATOM 839 C C . SER A 1 110 ? -15.954 5.858 1.447 1.00 97.75 110 SER A C 1
ATOM 841 O O . SER A 1 110 ? -15.366 6.103 0.392 1.00 97.75 110 SER A O 1
ATOM 843 N N . MET A 1 111 ? -15.318 5.587 2.588 1.00 97.88 111 MET A N 1
ATOM 844 C CA . MET A 1 111 ? -13.862 5.500 2.704 1.00 97.88 111 MET A CA 1
ATOM 845 C C . MET A 1 111 ? -13.305 4.362 1.843 1.00 97.88 111 MET A C 1
ATOM 847 O O . MET A 1 111 ? -12.319 4.568 1.134 1.00 97.88 111 MET A O 1
ATOM 851 N N . TYR A 1 112 ? -13.976 3.205 1.828 1.00 98.56 112 TYR A N 1
ATOM 852 C CA . TYR A 1 112 ? -13.595 2.071 0.986 1.00 98.56 112 TYR A CA 1
ATOM 853 C C . TYR A 1 112 ? -13.588 2.454 -0.497 1.00 98.56 112 TYR A C 1
ATOM 855 O O . TYR A 1 112 ? -12.588 2.263 -1.186 1.00 98.56 112 TYR A O 1
ATOM 863 N N . ASN A 1 113 ? -14.678 3.050 -0.988 1.00 98.62 113 ASN A N 1
ATOM 864 C CA . ASN A 1 113 ? -14.797 3.451 -2.390 1.00 98.62 113 ASN A CA 1
ATOM 865 C C . ASN A 1 113 ? -13.793 4.542 -2.771 1.00 98.62 113 ASN A C 1
ATOM 867 O O . ASN A 1 113 ? -13.251 4.508 -3.875 1.00 98.62 113 ASN A O 1
ATOM 871 N N . TYR A 1 114 ? -13.526 5.490 -1.870 1.00 98.56 114 TYR A N 1
ATOM 872 C CA . TYR A 1 114 ? -12.497 6.507 -2.069 1.00 98.56 114 TYR A CA 1
ATOM 873 C C . TYR A 1 114 ? -11.109 5.873 -2.228 1.00 98.56 114 TYR A C 1
ATOM 875 O O . TYR A 1 114 ? -10.433 6.113 -3.229 1.00 98.56 114 TYR A O 1
ATOM 883 N N . ALA A 1 115 ? -10.709 5.012 -1.290 1.00 98.62 115 ALA A N 1
ATOM 884 C CA . ALA A 1 115 ? -9.400 4.368 -1.314 1.00 98.62 115 ALA A CA 1
ATOM 885 C C . ALA A 1 115 ? -9.250 3.407 -2.503 1.00 98.62 115 ALA A C 1
ATOM 887 O O . ALA A 1 115 ? -8.215 3.395 -3.166 1.00 98.62 115 ALA A O 1
ATOM 888 N N . LEU A 1 116 ? -10.302 2.655 -2.839 1.00 98.69 116 LEU A N 1
ATOM 889 C CA . LEU A 1 116 ? -10.326 1.771 -4.003 1.00 98.69 116 LEU A CA 1
ATOM 890 C C . LEU A 1 116 ? -10.244 2.553 -5.323 1.00 98.69 116 LEU A C 1
ATOM 892 O O . LEU A 1 116 ? -9.576 2.113 -6.262 1.00 98.69 116 LEU A O 1
ATOM 896 N N . ASN A 1 117 ? -10.899 3.714 -5.407 1.00 98.62 117 ASN A N 1
ATOM 897 C CA . ASN A 1 117 ? -10.783 4.593 -6.564 1.00 98.62 117 ASN A CA 1
ATOM 898 C C . ASN A 1 117 ? -9.360 5.147 -6.700 1.00 98.62 117 ASN A C 1
ATOM 900 O O . ASN A 1 117 ? -8.813 5.101 -7.802 1.00 98.62 117 ASN A O 1
ATOM 904 N N . ALA A 1 118 ? -8.759 5.601 -5.598 1.00 98.69 118 ALA A N 1
ATOM 905 C CA . ALA A 1 118 ? -7.388 6.096 -5.581 1.00 98.69 118 ALA A CA 1
ATOM 906 C C . ALA A 1 118 ? -6.380 5.002 -5.957 1.00 98.69 118 ALA A C 1
ATOM 908 O O . ALA A 1 118 ? -5.509 5.238 -6.789 1.00 98.69 118 ALA A O 1
ATOM 909 N N . TYR A 1 119 ? -6.552 3.778 -5.448 1.00 98.75 119 TYR A N 1
ATOM 910 C CA . TYR A 1 119 ? -5.736 2.628 -5.843 1.00 98.75 119 TYR A CA 1
ATOM 911 C C . TYR A 1 119 ? -5.687 2.464 -7.365 1.00 98.75 119 TYR A C 1
ATOM 913 O O . TYR A 1 119 ? -4.614 2.300 -7.935 1.00 98.75 119 TYR A O 1
ATOM 921 N N . GLN A 1 120 ? -6.845 2.523 -8.023 1.00 98.31 120 GLN A N 1
ATOM 922 C CA . GLN A 1 120 ? -6.968 2.274 -9.459 1.00 98.31 120 GLN A CA 1
ATOM 923 C C . GLN A 1 120 ? -6.563 3.471 -10.326 1.00 98.31 120 GLN A C 1
ATOM 925 O O . GLN A 1 120 ? -6.043 3.272 -11.419 1.00 98.31 120 GLN A O 1
ATOM 930 N N . ASN A 1 121 ? -6.823 4.700 -9.868 1.00 97.69 121 ASN A N 1
ATOM 931 C CA . ASN A 1 121 ? -6.839 5.875 -10.745 1.00 97.69 121 ASN A CA 1
ATOM 932 C C . ASN A 1 121 ? -5.915 7.017 -10.310 1.00 97.69 121 ASN A C 1
ATOM 934 O O . ASN A 1 121 ? -5.733 7.955 -11.087 1.00 97.69 121 ASN A O 1
ATOM 938 N N . ASP A 1 122 ? -5.349 6.990 -9.102 1.00 98.12 122 ASP A N 1
ATOM 939 C CA . ASP A 1 122 ? -4.434 8.046 -8.678 1.00 98.12 122 ASP A CA 1
ATOM 940 C C . ASP A 1 122 ? -3.129 7.956 -9.485 1.00 98.12 122 ASP A C 1
ATOM 942 O O . ASP A 1 122 ? -2.394 6.969 -9.423 1.00 98.12 122 ASP A O 1
ATOM 946 N N . LEU A 1 123 ? -2.847 8.998 -10.268 1.00 96.56 123 LEU A N 1
ATOM 947 C CA . LEU A 1 123 ? -1.706 9.040 -11.187 1.00 96.56 123 LEU A CA 1
ATOM 948 C C . LEU A 1 123 ? -0.363 9.247 -10.482 1.00 96.56 123 LEU A C 1
ATOM 950 O O . LEU A 1 123 ? 0.684 9.104 -11.108 1.00 96.56 123 LEU A O 1
ATOM 954 N N . CYS A 1 124 ? -0.380 9.592 -9.198 1.00 97.38 124 CYS A N 1
ATOM 955 C CA . CYS A 1 124 ? 0.816 9.778 -8.399 1.00 97.38 124 CYS A CA 1
ATOM 956 C C . CYS A 1 124 ? 1.041 8.637 -7.413 1.00 97.38 124 CYS A C 1
ATOM 958 O O . CYS A 1 124 ? 2.192 8.411 -7.060 1.00 97.38 124 CYS A O 1
ATOM 960 N N . ALA A 1 125 ? -0.004 7.935 -6.973 1.00 97.50 125 ALA A N 1
ATOM 961 C CA . ALA A 1 125 ? 0.056 6.948 -5.896 1.00 97.50 125 ALA A CA 1
ATOM 962 C C . ALA A 1 125 ? -0.641 5.621 -6.187 1.00 97.50 125 ALA A C 1
ATOM 964 O O . ALA A 1 125 ? -0.343 4.638 -5.524 1.00 97.50 125 ALA A O 1
ATOM 965 N N . GLY A 1 126 ? -1.570 5.554 -7.133 1.00 98.06 126 GLY A N 1
ATOM 966 C CA . GLY A 1 126 ? -2.246 4.309 -7.484 1.00 98.06 126 GLY A CA 1
ATOM 967 C C . GLY A 1 126 ? -1.308 3.321 -8.180 1.00 98.06 126 GLY A C 1
ATOM 968 O O . GLY A 1 126 ? -0.122 3.596 -8.398 1.00 98.06 126 GLY A O 1
ATOM 969 N N . VAL A 1 127 ? -1.842 2.168 -8.587 1.00 97.88 127 VAL A N 1
ATOM 970 C CA . VAL A 1 127 ? -1.078 1.164 -9.350 1.00 97.88 127 VAL A CA 1
ATOM 971 C C . VAL A 1 127 ? -0.492 1.747 -10.639 1.00 97.88 127 VAL A C 1
ATOM 973 O O . VAL A 1 127 ? 0.673 1.502 -10.935 1.00 97.88 127 VAL A O 1
ATOM 976 N N . LEU A 1 128 ? -1.247 2.584 -11.356 1.00 97.12 128 LEU A N 1
ATOM 977 C CA . LEU A 1 128 ? -0.784 3.226 -12.593 1.00 97.12 128 LEU A CA 1
ATOM 978 C C . LEU A 1 128 ? 0.234 4.356 -12.364 1.00 97.12 128 LEU A C 1
ATOM 980 O O . LEU A 1 128 ? 1.017 4.655 -13.259 1.00 97.12 128 LEU A O 1
ATOM 984 N N . GLY A 1 129 ? 0.251 4.972 -11.178 1.00 96.69 129 GLY A N 1
ATOM 985 C CA . GLY A 1 129 ? 1.288 5.939 -10.794 1.00 96.69 129 GLY A CA 1
ATOM 986 C C . GLY A 1 129 ? 2.588 5.283 -10.313 1.00 96.69 129 GLY A C 1
ATOM 987 O O . GLY A 1 129 ? 3.637 5.929 -10.254 1.00 96.69 129 GLY A O 1
ATOM 988 N N . ASN A 1 130 ? 2.535 3.996 -9.954 1.00 98.25 130 ASN A N 1
ATOM 989 C CA . ASN A 1 130 ? 3.689 3.254 -9.453 1.00 98.25 130 ASN A CA 1
ATOM 990 C C . ASN A 1 130 ? 4.356 2.378 -10.508 1.00 98.25 130 ASN A C 1
ATOM 992 O O . ASN A 1 130 ? 5.573 2.241 -10.435 1.00 98.25 130 ASN A O 1
ATOM 996 N N . TRP A 1 131 ? 3.619 1.818 -11.470 1.00 98.50 131 TRP A N 1
ATOM 997 C CA . TRP A 1 131 ? 4.196 0.909 -12.463 1.00 98.50 131 TRP A CA 1
ATOM 998 C C . TRP A 1 131 ? 3.773 1.229 -13.885 1.00 98.50 131 TRP A C 1
ATOM 1000 O O . TRP A 1 131 ? 2.591 1.405 -14.181 1.00 98.50 131 TRP A O 1
ATOM 1010 N N . ASP A 1 132 ? 4.759 1.229 -14.775 1.00 98.06 132 ASP A N 1
ATOM 1011 C CA . ASP A 1 132 ? 4.527 1.297 -16.206 1.00 98.06 132 ASP A CA 1
ATOM 1012 C C . ASP A 1 132 ? 3.858 0.004 -16.698 1.00 98.06 132 ASP A C 1
ATOM 1014 O O . ASP A 1 132 ? 4.314 -1.109 -16.416 1.00 98.06 132 ASP A O 1
ATOM 1018 N N . THR A 1 133 ? 2.762 0.143 -17.445 1.00 96.75 133 THR A N 1
ATOM 1019 C CA . THR A 1 133 ? 1.929 -1.005 -17.832 1.00 96.75 133 THR A CA 1
ATOM 1020 C C . THR A 1 133 ? 2.581 -1.927 -18.858 1.00 96.75 133 THR A C 1
ATOM 1022 O O . THR A 1 133 ? 2.206 -3.099 -18.946 1.00 96.75 133 THR A O 1
ATOM 1025 N N . GLU A 1 134 ? 3.560 -1.441 -19.622 1.00 95.94 134 GLU A N 1
ATOM 1026 C CA . GLU A 1 134 ? 4.238 -2.227 -20.652 1.00 95.94 134 GLU A CA 1
ATOM 1027 C C . GLU A 1 134 ? 5.425 -2.987 -20.059 1.00 95.94 134 GLU A C 1
ATOM 1029 O O . GLU A 1 134 ? 5.525 -4.206 -20.219 1.00 95.94 134 GLU A O 1
ATOM 1034 N N . THR A 1 135 ? 6.282 -2.276 -19.328 1.00 96.69 135 THR A N 1
ATOM 1035 C CA . THR A 1 135 ? 7.589 -2.750 -18.858 1.00 96.69 135 THR A CA 1
ATOM 1036 C C . THR A 1 135 ? 7.592 -3.267 -17.422 1.00 96.69 135 THR A C 1
ATOM 1038 O O . THR A 1 135 ? 8.470 -4.052 -17.072 1.00 96.69 135 THR A O 1
ATOM 1041 N N . GLY A 1 136 ? 6.644 -2.838 -16.583 1.00 97.75 136 GLY A N 1
ATOM 1042 C CA . GLY A 1 136 ? 6.680 -3.074 -15.137 1.00 97.75 136 GLY A CA 1
ATOM 1043 C C . GLY A 1 136 ? 7.664 -2.176 -14.381 1.00 97.75 136 GLY A C 1
ATOM 1044 O O . GLY A 1 136 ? 7.844 -2.368 -13.180 1.00 97.75 136 GLY A O 1
ATOM 1045 N N . GLN A 1 137 ? 8.299 -1.197 -15.037 1.00 98.50 137 GLN A N 1
ATOM 1046 C CA . GLN A 1 137 ? 9.202 -0.266 -14.362 1.00 98.50 137 GLN A CA 1
ATOM 1047 C C . GLN A 1 137 ? 8.485 0.446 -13.212 1.00 98.50 137 GLN A C 1
ATOM 1049 O O . GLN A 1 137 ? 7.426 1.039 -13.403 1.00 98.50 137 GLN A O 1
ATOM 1054 N N . GLY A 1 138 ? 9.092 0.416 -12.025 1.00 98.06 138 GLY A N 1
ATOM 1055 C CA . GLY A 1 138 ? 8.608 1.142 -10.858 1.00 98.06 138 GLY A CA 1
ATOM 1056 C C . GLY A 1 138 ? 8.980 2.626 -10.907 1.00 98.06 138 GLY A C 1
ATOM 1057 O O . GLY A 1 138 ? 10.115 2.982 -11.225 1.00 98.06 138 GLY A O 1
ATOM 1058 N N . SER A 1 139 ? 8.071 3.513 -10.506 1.00 98.25 139 SER A N 1
ATOM 1059 C CA . SER A 1 139 ? 8.308 4.966 -10.483 1.00 98.25 139 SER A CA 1
ATOM 1060 C C . SER A 1 139 ? 9.331 5.401 -9.415 1.00 98.25 139 SER A C 1
ATOM 1062 O O . SER A 1 139 ? 9.890 6.498 -9.485 1.00 98.25 139 SER A O 1
ATOM 1064 N N . GLU A 1 140 ? 9.629 4.508 -8.463 1.00 98.00 140 GLU A N 1
ATOM 1065 C CA . GLU A 1 140 ? 10.664 4.634 -7.425 1.00 98.00 140 GLU A CA 1
ATOM 1066 C C . GLU A 1 140 ? 11.988 3.933 -7.801 1.00 98.00 140 GLU A C 1
ATOM 1068 O O . GLU A 1 140 ? 12.966 4.042 -7.064 1.00 98.00 140 GLU A O 1
ATOM 1073 N N . THR A 1 141 ? 12.072 3.226 -8.940 1.00 97.94 141 THR A N 1
ATOM 1074 C CA . THR A 1 141 ? 13.267 2.441 -9.326 1.00 97.94 141 THR A CA 1
ATOM 1075 C C . THR A 1 141 ? 14.540 3.290 -9.408 1.00 97.94 141 THR A C 1
ATOM 1077 O O . THR A 1 141 ? 15.626 2.813 -9.068 1.00 97.94 141 THR A O 1
ATOM 1080 N N . GLY A 1 142 ? 14.419 4.546 -9.839 1.00 98.12 142 GLY A N 1
ATOM 1081 C CA . GLY A 1 142 ? 15.538 5.486 -9.896 1.00 98.12 142 GLY A CA 1
ATOM 1082 C C . GLY A 1 142 ? 15.983 6.028 -8.531 1.00 98.12 142 GLY A C 1
ATOM 1083 O O . GLY A 1 142 ? 17.106 6.505 -8.418 1.00 98.12 142 GLY A O 1
ATOM 1084 N N . ARG A 1 143 ? 15.150 5.930 -7.483 1.00 97.75 143 ARG A N 1
ATOM 1085 C CA . ARG A 1 143 ? 15.454 6.434 -6.133 1.00 97.75 143 ARG A CA 1
ATOM 1086 C C . ARG A 1 143 ? 16.303 5.444 -5.347 1.00 97.75 143 ARG A C 1
ATOM 1088 O O . ARG A 1 143 ? 17.474 5.694 -5.062 1.00 97.75 143 ARG A O 1
ATOM 1095 N N . ASP A 1 144 ? 15.705 4.306 -5.010 1.00 97.19 144 ASP A N 1
ATOM 1096 C CA . ASP A 1 144 ? 16.322 3.187 -4.307 1.00 97.19 144 ASP A CA 1
ATOM 1097 C C . ASP A 1 144 ? 15.418 1.950 -4.359 1.00 97.19 144 ASP A C 1
ATOM 1099 O O . ASP A 1 144 ? 14.201 2.032 -4.551 1.00 97.19 144 ASP A O 1
ATOM 1103 N N . GLN A 1 145 ? 16.021 0.780 -4.160 1.00 96.25 145 GLN A N 1
ATOM 1104 C CA . GLN A 1 145 ? 15.298 -0.485 -4.255 1.00 96.25 145 GLN A CA 1
ATOM 1105 C C . GLN A 1 145 ? 14.416 -0.770 -3.037 1.00 96.25 145 GLN A C 1
ATOM 1107 O O . GLN A 1 145 ? 13.502 -1.584 -3.138 1.00 96.25 145 GLN A O 1
ATOM 1112 N N . GLY A 1 146 ? 14.616 -0.085 -1.907 1.00 95.56 146 GLY A N 1
ATOM 1113 C CA . GLY A 1 146 ? 13.750 -0.221 -0.736 1.00 95.56 146 GLY A CA 1
ATOM 1114 C C . GLY A 1 146 ? 12.346 0.326 -1.003 1.00 95.56 146 GLY A C 1
ATOM 1115 O O . GLY A 1 146 ? 11.353 -0.361 -0.756 1.00 95.56 146 GLY A O 1
ATOM 1116 N N . HIS A 1 147 ? 12.247 1.528 -1.570 1.00 96.38 147 HIS A N 1
ATOM 1117 C CA . HIS A 1 147 ? 10.966 2.148 -1.920 1.00 96.38 147 HIS A CA 1
ATOM 1118 C C . HIS A 1 147 ? 10.297 1.444 -3.104 1.00 96.38 147 HIS A C 1
ATOM 1120 O O . HIS A 1 147 ? 9.099 1.167 -3.039 1.00 96.38 147 HIS A O 1
ATOM 1126 N N . ALA A 1 148 ? 11.069 1.063 -4.128 1.00 96.94 148 ALA A N 1
ATOM 1127 C CA . ALA A 1 148 ? 10.549 0.276 -5.246 1.00 96.94 148 ALA A CA 1
ATOM 1128 C C . ALA A 1 148 ? 9.963 -1.073 -4.784 1.00 96.94 148 ALA A C 1
ATOM 1130 O O . ALA A 1 148 ? 8.879 -1.461 -5.214 1.00 96.94 148 ALA A O 1
ATOM 1131 N N . THR A 1 149 ? 10.640 -1.759 -3.858 1.00 96.19 149 THR A N 1
ATOM 1132 C CA . THR A 1 149 ? 10.192 -3.060 -3.336 1.00 96.19 149 THR A CA 1
ATOM 1133 C C . THR A 1 149 ? 9.004 -2.914 -2.379 1.00 96.19 149 THR A C 1
ATOM 1135 O O . THR A 1 149 ? 8.033 -3.656 -2.490 1.00 96.19 149 THR A O 1
ATOM 1138 N N . THR A 1 150 ? 9.019 -1.942 -1.458 1.00 95.44 150 THR A N 1
ATOM 1139 C CA . THR A 1 150 ? 7.896 -1.742 -0.514 1.00 95.44 150 THR A CA 1
ATOM 1140 C C . THR A 1 150 ? 6.602 -1.316 -1.199 1.00 95.44 150 THR A C 1
ATOM 1142 O O . THR A 1 150 ? 5.540 -1.743 -0.755 1.00 95.44 150 THR A O 1
ATOM 1145 N N . ALA A 1 151 ? 6.665 -0.552 -2.297 1.00 97.50 151 ALA A N 1
ATOM 1146 C CA . ALA A 1 151 ? 5.483 -0.219 -3.096 1.00 97.50 151 ALA A CA 1
ATOM 1147 C C . ALA A 1 151 ? 4.704 -1.481 -3.511 1.00 97.50 151 ALA A C 1
ATOM 1149 O O . ALA A 1 151 ? 3.484 -1.529 -3.363 1.00 97.50 151 ALA A O 1
ATOM 1150 N N . LEU A 1 152 ? 5.408 -2.530 -3.956 1.00 97.88 152 LEU A N 1
ATOM 1151 C CA . LEU A 1 152 ? 4.798 -3.807 -4.348 1.00 97.88 152 LEU A CA 1
ATOM 1152 C C . LEU A 1 152 ? 4.091 -4.480 -3.169 1.00 97.88 152 LEU A C 1
ATOM 1154 O O . LEU A 1 152 ? 2.973 -4.970 -3.323 1.00 97.88 152 LEU A O 1
ATOM 1158 N N . GLY A 1 153 ? 4.718 -4.459 -1.990 1.00 96.19 153 GLY A N 1
ATOM 1159 C CA . GLY A 1 153 ? 4.129 -4.968 -0.752 1.00 96.19 153 GLY A CA 1
ATOM 1160 C C . GLY A 1 153 ? 2.838 -4.243 -0.388 1.00 96.19 153 GLY A C 1
ATOM 1161 O O . GLY A 1 153 ? 1.808 -4.886 -0.208 1.00 96.19 153 GLY A O 1
ATOM 1162 N N . TRP A 1 154 ? 2.855 -2.908 -0.372 1.00 97.62 154 TRP A N 1
ATOM 1163 C CA . TRP A 1 154 ? 1.667 -2.105 -0.06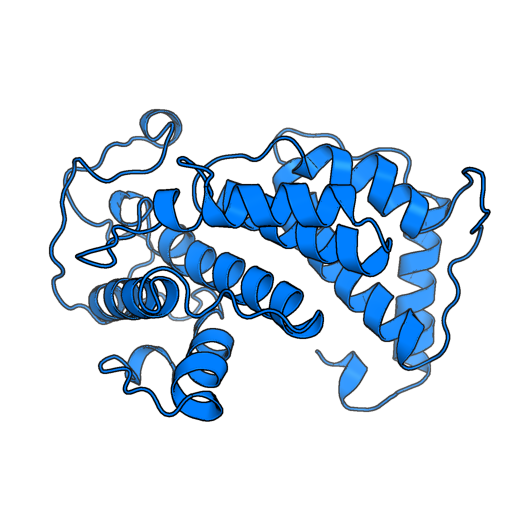7 1.00 97.62 154 TRP A CA 1
ATOM 1164 C C . TRP A 1 154 ? 0.538 -2.329 -1.067 1.00 97.62 154 TRP A C 1
ATOM 1166 O O . TRP A 1 154 ? -0.616 -2.477 -0.664 1.00 97.62 154 TRP A O 1
ATOM 1176 N N . ALA A 1 155 ? 0.858 -2.430 -2.359 1.00 98.50 155 ALA A N 1
ATOM 1177 C CA . ALA A 1 155 ? -0.136 -2.736 -3.377 1.00 98.50 155 ALA A CA 1
ATOM 1178 C C . ALA A 1 155 ? -0.716 -4.149 -3.225 1.00 98.50 155 ALA A C 1
ATOM 1180 O O . ALA A 1 155 ? -1.921 -4.331 -3.414 1.00 98.50 155 ALA A O 1
ATOM 1181 N N . ALA A 1 156 ? 0.115 -5.134 -2.873 1.00 98.00 156 ALA A N 1
ATOM 1182 C CA . ALA A 1 156 ? -0.317 -6.504 -2.634 1.00 98.00 156 ALA A CA 1
ATOM 1183 C C . ALA A 1 156 ? -1.165 -6.627 -1.361 1.00 98.00 156 ALA A C 1
ATOM 1185 O O . ALA A 1 156 ? -2.168 -7.334 -1.374 1.00 98.00 156 ALA A O 1
ATOM 1186 N N . GLU A 1 157 ? -0.818 -5.938 -0.278 1.00 97.69 157 GLU A N 1
ATOM 1187 C CA . GLU A 1 157 ? -1.608 -5.918 0.957 1.00 97.69 157 GLU A CA 1
ATOM 1188 C C . GLU A 1 157 ? -2.959 -5.222 0.745 1.00 97.69 157 GLU A C 1
ATOM 1190 O O . GLU A 1 157 ? -3.994 -5.775 1.113 1.00 97.69 157 GLU A O 1
ATOM 1195 N N . ALA A 1 158 ? -2.986 -4.081 0.049 1.00 98.56 158 ALA A N 1
ATOM 1196 C CA . ALA A 1 158 ? -4.230 -3.416 -0.347 1.00 98.56 158 ALA A CA 1
ATOM 1197 C C . ALA A 1 158 ? -5.130 -4.346 -1.182 1.00 98.56 158 ALA A C 1
ATOM 1199 O O . ALA A 1 158 ? -6.327 -4.480 -0.915 1.00 98.56 158 ALA A O 1
ATOM 1200 N N . ALA A 1 159 ? -4.548 -5.059 -2.151 1.00 98.50 159 ALA A N 1
ATOM 1201 C CA . ALA A 1 159 ? -5.266 -6.054 -2.939 1.00 98.50 159 ALA A CA 1
ATOM 1202 C C . ALA A 1 159 ? -5.770 -7.232 -2.093 1.00 98.50 159 ALA A C 1
ATOM 1204 O O . ALA A 1 159 ? -6.862 -7.745 -2.349 1.00 98.50 159 ALA A O 1
ATOM 1205 N N . ARG A 1 160 ? -5.037 -7.632 -1.046 1.00 97.81 160 ARG A N 1
ATOM 1206 C CA . ARG A 1 160 ? -5.478 -8.671 -0.108 1.00 97.81 160 ARG A CA 1
ATOM 1207 C C . ARG A 1 160 ? -6.684 -8.229 0.716 1.00 97.81 160 ARG A C 1
ATOM 1209 O O . ARG A 1 160 ? -7.599 -9.033 0.892 1.00 97.81 160 ARG A O 1
ATOM 1216 N N . VAL A 1 161 ? -6.699 -6.982 1.185 1.00 98.19 161 VAL A N 1
ATOM 1217 C CA . VAL A 1 161 ? -7.845 -6.395 1.899 1.00 98.19 161 VAL A CA 1
ATOM 1218 C C . VAL A 1 161 ? -9.071 -6.363 0.989 1.00 98.19 161 VAL A C 1
ATOM 1220 O O . VAL A 1 161 ? -10.137 -6.831 1.364 1.00 98.19 161 VAL A O 1
ATOM 1223 N N . VAL A 1 162 ? -8.927 -5.910 -0.255 1.00 98.56 162 VAL A N 1
ATOM 1224 C CA . VAL A 1 162 ? -10.043 -5.891 -1.218 1.00 98.56 162 VAL A CA 1
ATOM 1225 C C . VAL A 1 162 ? -10.537 -7.307 -1.546 1.00 98.56 162 VAL A C 1
ATOM 1227 O O . VAL A 1 162 ? -11.743 -7.545 -1.624 1.00 98.56 162 VAL A O 1
ATOM 1230 N N . GLN A 1 163 ? -9.626 -8.277 -1.631 1.00 97.88 163 GLN A N 1
ATOM 1231 C CA . GLN A 1 163 ? -9.965 -9.686 -1.823 1.00 97.88 163 GLN A CA 1
ATOM 1232 C C . GLN A 1 163 ? -10.688 -10.315 -0.633 1.00 97.88 163 GLN A C 1
ATOM 1234 O O . GLN A 1 163 ? -11.526 -11.192 -0.850 1.00 97.88 163 GLN A O 1
ATOM 1239 N N . SER A 1 164 ? -10.430 -9.885 0.607 1.00 96.12 164 SER A N 1
ATOM 1240 C CA . SER A 1 164 ? -11.210 -10.358 1.761 1.00 96.12 164 SER A CA 1
ATOM 1241 C C . SER A 1 164 ? -12.674 -9.909 1.693 1.00 96.12 164 SER A C 1
ATOM 1243 O O . SER A 1 164 ? -13.539 -10.605 2.213 1.00 96.12 164 SER A O 1
ATOM 1245 N N . GLN A 1 165 ? -12.954 -8.826 0.961 1.00 97.12 165 GLN A N 1
ATOM 1246 C CA . GLN A 1 165 ? -14.304 -8.327 0.679 1.00 97.12 165 GLN A CA 1
ATOM 1247 C C . GLN A 1 165 ? -14.938 -8.947 -0.581 1.00 97.12 165 GLN A C 1
ATOM 1249 O O . GLN A 1 165 ? -16.013 -8.535 -1.004 1.00 97.12 165 GLN A O 1
ATOM 1254 N N . GLY A 1 166 ? -14.292 -9.944 -1.199 1.00 97.06 166 GLY A N 1
ATOM 1255 C CA . GLY A 1 166 ? -14.838 -10.677 -2.347 1.00 97.06 166 GLY A CA 1
ATOM 1256 C C . GLY A 1 166 ? -14.540 -10.069 -3.722 1.00 97.06 166 GLY A C 1
ATOM 1257 O O . GLY A 1 166 ? -15.115 -10.519 -4.714 1.00 97.06 166 GLY A O 1
ATOM 1258 N N . HIS A 1 167 ? -13.635 -9.090 -3.813 1.00 97.38 167 HIS A N 1
ATOM 1259 C CA . HIS A 1 167 ? -13.2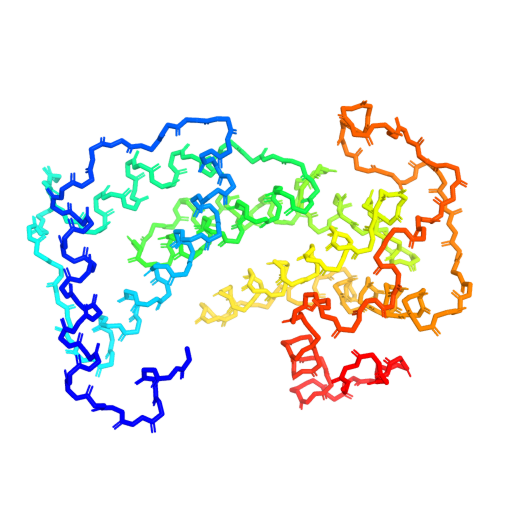63 -8.433 -5.071 1.00 97.38 167 HIS A CA 1
ATOM 1260 C C . HIS A 1 167 ? -11.807 -8.702 -5.466 1.00 97.38 167 HIS A C 1
ATOM 1262 O O . HIS A 1 167 ? -10.926 -8.799 -4.622 1.00 97.38 167 HIS A O 1
ATOM 1268 N N . ASP A 1 168 ? -11.518 -8.797 -6.763 1.00 96.88 168 ASP A N 1
ATOM 1269 C CA . ASP A 1 168 ? -10.163 -9.069 -7.249 1.00 96.88 168 ASP A CA 1
ATOM 1270 C C . ASP A 1 168 ? -9.553 -7.842 -7.924 1.00 96.88 168 ASP A C 1
ATOM 1272 O O . ASP A 1 168 ? -9.965 -7.460 -9.018 1.00 96.88 168 ASP A O 1
ATOM 1276 N N . ILE A 1 169 ? -8.547 -7.251 -7.273 1.00 97.88 169 ILE A N 1
ATOM 1277 C CA . ILE A 1 169 ? -7.736 -6.174 -7.856 1.00 97.88 169 ILE A CA 1
ATOM 1278 C C . ILE A 1 169 ? -6.268 -6.552 -8.070 1.00 97.88 169 ILE A C 1
ATOM 1280 O O . ILE A 1 169 ? -5.505 -5.759 -8.613 1.00 97.88 169 ILE A O 1
ATOM 1284 N N . TYR A 1 170 ? -5.870 -7.782 -7.734 1.00 97.88 170 TYR A N 1
ATOM 1285 C CA . TYR A 1 170 ? -4.557 -8.301 -8.131 1.00 97.88 170 TYR A CA 1
ATOM 1286 C C . TYR A 1 170 ? -4.481 -8.493 -9.652 1.00 97.88 170 TYR A C 1
ATOM 1288 O O . TYR A 1 170 ? -3.417 -8.385 -10.246 1.00 97.88 170 TYR A O 1
ATOM 1296 N N . SER A 1 171 ? -5.606 -8.792 -10.311 1.00 96.88 171 SER A N 1
ATOM 1297 C CA . SER A 1 171 ? -5.655 -8.974 -11.768 1.00 96.88 171 SER A CA 1
ATOM 1298 C C . SER A 1 171 ? -5.687 -7.673 -12.575 1.00 96.88 171 SER A C 1
ATOM 1300 O O . SER A 1 171 ? -5.757 -7.739 -13.802 1.00 96.88 171 SER A O 1
ATOM 1302 N N . LEU A 1 172 ? -5.674 -6.498 -11.934 1.00 97.38 172 LEU A N 1
ATOM 1303 C CA . LEU A 1 172 ? -5.747 -5.224 -12.651 1.00 97.38 172 LEU A CA 1
ATOM 1304 C C . LEU A 1 172 ? -4.584 -5.062 -13.634 1.00 97.38 172 LEU A C 1
ATOM 1306 O O . LEU A 1 172 ? -3.444 -5.421 -13.334 1.00 97.38 172 LEU A O 1
ATOM 1310 N N . HIS A 1 173 ? -4.904 -4.487 -14.797 1.00 97.12 173 HIS A N 1
ATOM 1311 C CA . HIS A 1 173 ? -3.950 -4.166 -15.862 1.00 97.12 173 HIS A CA 1
ATOM 1312 C C . HIS A 1 173 ? -3.049 -5.357 -16.235 1.00 97.12 173 HIS A C 1
ATOM 1314 O O . HIS A 1 173 ? -1.828 -5.231 -16.283 1.00 97.12 173 HIS A O 1
ATOM 1320 N N . ASP A 1 174 ? -3.669 -6.521 -16.456 1.00 96.19 174 ASP A N 1
ATOM 1321 C CA . ASP A 1 174 ? -2.994 -7.778 -16.801 1.00 96.19 174 ASP A CA 1
ATOM 1322 C C . ASP A 1 174 ? -1.939 -8.210 -15.766 1.00 96.19 174 ASP A C 1
ATOM 1324 O O . ASP A 1 174 ? -0.804 -8.550 -16.098 1.00 96.19 174 ASP A O 1
ATOM 1328 N N . ASN A 1 175 ? -2.341 -8.226 -14.488 1.00 97.00 175 ASN A N 1
ATOM 1329 C CA . ASN A 1 175 ? -1.488 -8.535 -13.332 1.00 97.00 175 ASN A CA 1
ATOM 1330 C C . ASN A 1 175 ? -0.292 -7.571 -13.196 1.00 97.00 175 ASN A C 1
ATOM 1332 O O . ASN A 1 175 ? 0.846 -7.998 -12.995 1.00 97.00 175 ASN A O 1
ATOM 1336 N N . LEU A 1 176 ? -0.533 -6.259 -13.272 1.00 97.88 176 LEU A N 1
ATOM 1337 C CA . LEU A 1 176 ? 0.529 -5.243 -13.244 1.00 97.88 176 LEU A CA 1
ATOM 1338 C C . LEU A 1 176 ? 1.441 -5.325 -12.012 1.00 97.88 176 LEU A C 1
ATOM 1340 O O . LEU A 1 176 ? 2.643 -5.118 -12.133 1.00 97.88 176 LEU A O 1
ATOM 1344 N N . ILE A 1 177 ? 0.907 -5.685 -10.840 1.00 97.50 177 ILE A N 1
ATOM 1345 C CA . ILE A 1 177 ? 1.728 -5.869 -9.630 1.00 97.50 177 ILE A CA 1
ATOM 1346 C C . ILE A 1 177 ? 2.715 -7.030 -9.816 1.00 97.50 177 ILE A C 1
ATOM 1348 O O . ILE A 1 177 ? 3.859 -6.921 -9.388 1.00 97.50 177 ILE A O 1
ATOM 1352 N N . LEU A 1 178 ? 2.303 -8.132 -10.461 1.00 96.81 178 LEU A N 1
ATOM 1353 C CA . LEU A 1 178 ? 3.210 -9.242 -10.774 1.00 96.81 178 LEU A CA 1
ATOM 1354 C C . LEU A 1 178 ? 4.294 -8.785 -11.753 1.00 96.81 178 LEU A C 1
ATOM 1356 O O . LEU A 1 178 ? 5.470 -9.022 -11.501 1.00 96.81 178 LEU A O 1
ATOM 1360 N N . LYS A 1 179 ? 3.914 -8.061 -12.811 1.00 97.12 179 LYS A N 1
ATOM 1361 C CA . LYS A 1 179 ? 4.869 -7.512 -13.783 1.00 97.12 179 LYS A CA 1
ATOM 1362 C C . LYS A 1 179 ? 5.891 -6.579 -13.118 1.00 97.12 179 LYS A C 1
ATOM 1364 O O . LYS A 1 179 ? 7.088 -6.689 -13.369 1.00 97.12 179 LYS A O 1
ATOM 1369 N N . GLY A 1 180 ? 5.430 -5.697 -12.230 1.00 97.50 180 GLY A N 1
ATOM 1370 C CA . GLY A 1 180 ? 6.299 -4.840 -11.426 1.00 97.50 180 GLY A CA 1
ATOM 1371 C C . GLY A 1 180 ? 7.206 -5.635 -10.486 1.00 97.50 180 GLY A C 1
ATOM 1372 O O . GLY A 1 180 ? 8.387 -5.321 -10.354 1.00 97.50 180 GLY A O 1
ATOM 1373 N N . ALA A 1 181 ? 6.687 -6.705 -9.878 1.00 96.56 181 ALA A N 1
ATOM 1374 C CA . ALA A 1 181 ? 7.470 -7.587 -9.020 1.00 96.56 181 ALA A CA 1
ATOM 1375 C C . ALA A 1 181 ? 8.578 -8.306 -9.790 1.00 96.56 181 ALA A C 1
ATOM 1377 O O . ALA A 1 181 ? 9.708 -8.336 -9.314 1.00 96.56 181 ALA A O 1
ATOM 1378 N N . GLU A 1 182 ? 8.291 -8.823 -10.984 1.00 95.62 182 GLU A N 1
ATOM 1379 C CA . GLU A 1 182 ? 9.282 -9.456 -11.861 1.00 95.62 182 GLU A CA 1
ATOM 1380 C C . GLU A 1 182 ? 10.365 -8.464 -12.293 1.00 95.62 182 GLU A C 1
ATOM 1382 O O . GLU A 1 182 ? 11.554 -8.774 -12.209 1.00 95.62 182 GLU A O 1
ATOM 1387 N N . TYR A 1 183 ? 9.976 -7.245 -12.676 1.00 97.38 183 TYR A N 1
ATOM 1388 C CA . TYR A 1 183 ? 10.912 -6.173 -13.006 1.00 97.38 183 TYR A CA 1
ATOM 1389 C C . TYR A 1 183 ? 11.850 -5.855 -11.827 1.00 97.38 183 TYR A C 1
ATOM 1391 O O . TYR A 1 183 ? 13.077 -5.855 -11.973 1.00 97.38 183 TYR A O 1
ATOM 1399 N N . THR A 1 184 ? 11.288 -5.603 -10.640 1.00 96.56 184 THR A N 1
ATOM 1400 C CA . THR A 1 184 ? 12.064 -5.250 -9.442 1.00 96.56 184 THR A CA 1
ATOM 1401 C C . THR A 1 184 ? 12.936 -6.415 -8.973 1.00 96.56 184 THR A C 1
ATOM 1403 O O . THR A 1 184 ? 14.100 -6.203 -8.626 1.00 96.56 184 THR A O 1
ATOM 1406 N N . ALA A 1 185 ? 12.418 -7.645 -9.004 1.00 94.62 185 ALA A N 1
ATOM 1407 C CA . ALA A 1 185 ? 13.160 -8.861 -8.681 1.00 94.62 185 ALA A CA 1
ATOM 1408 C C . ALA A 1 185 ? 14.367 -9.039 -9.605 1.00 94.62 185 ALA A C 1
ATOM 1410 O O . ALA A 1 185 ? 15.493 -9.177 -9.126 1.00 94.62 185 ALA A O 1
ATOM 1411 N N . LYS A 1 186 ? 14.159 -8.948 -10.923 1.00 95.25 186 LYS A N 1
ATOM 1412 C CA . LYS A 1 186 ? 15.221 -9.069 -11.925 1.00 95.25 186 LYS A CA 1
ATOM 1413 C C . LYS A 1 186 ? 16.361 -8.091 -11.663 1.00 95.25 186 LYS A C 1
ATOM 1415 O O . LYS A 1 186 ? 17.527 -8.485 -11.630 1.00 95.25 186 LYS A O 1
ATOM 1420 N N . TYR A 1 187 ? 16.032 -6.823 -11.424 1.00 96.19 187 TYR A N 1
ATOM 1421 C CA . TYR A 1 187 ? 17.051 -5.825 -11.127 1.00 96.19 187 TYR A CA 1
ATOM 1422 C C . TYR A 1 187 ? 17.791 -6.127 -9.816 1.00 96.19 187 TYR A C 1
ATOM 1424 O O . TYR A 1 187 ? 19.025 -6.074 -9.776 1.00 96.19 187 TYR A O 1
ATOM 1432 N N . ASN A 1 188 ? 17.072 -6.506 -8.756 1.00 94.25 188 ASN A N 1
ATOM 1433 C CA . ASN A 1 188 ? 17.659 -6.842 -7.455 1.00 94.25 188 ASN A CA 1
ATOM 1434 C C . ASN A 1 188 ? 18.528 -8.108 -7.467 1.00 94.25 188 ASN A C 1
ATOM 1436 O O . ASN A 1 188 ? 19.471 -8.182 -6.683 1.00 94.25 188 ASN A O 1
ATOM 1440 N N . LEU A 1 189 ? 18.281 -9.046 -8.385 1.00 93.00 189 LEU A N 1
ATOM 1441 C CA . LEU A 1 189 ? 19.122 -10.228 -8.622 1.00 93.00 189 LEU A CA 1
ATOM 1442 C C . LEU A 1 189 ? 20.422 -9.914 -9.389 1.00 93.00 189 LEU A C 1
ATOM 1444 O O . LEU A 1 189 ? 21.228 -10.806 -9.640 1.00 93.00 189 LEU A O 1
ATOM 1448 N N . GLY A 1 190 ? 20.655 -8.649 -9.750 1.00 93.44 190 GLY A N 1
ATOM 1449 C CA . GLY A 1 190 ? 21.882 -8.210 -10.418 1.00 93.44 190 GLY A CA 1
ATOM 1450 C C . GLY A 1 190 ? 21.788 -8.149 -11.943 1.00 93.44 190 GLY A C 1
ATOM 1451 O O . GLY A 1 190 ? 22.765 -7.778 -12.589 1.00 93.44 190 GLY A O 1
ATOM 1452 N N . TYR A 1 191 ? 20.626 -8.446 -12.528 1.00 95.44 191 TYR A N 1
ATOM 1453 C CA . TYR A 1 191 ? 20.412 -8.316 -13.968 1.00 95.44 191 TYR A CA 1
ATOM 1454 C C . TYR A 1 191 ? 20.099 -6.873 -14.379 1.00 95.44 191 TYR A C 1
ATOM 1456 O O . TYR A 1 191 ? 19.655 -6.052 -13.575 1.00 95.44 191 TYR A O 1
ATOM 1464 N N . GLU A 1 192 ? 20.304 -6.578 -15.661 1.00 95.69 192 GLU A N 1
ATOM 1465 C CA . GLU A 1 192 ? 19.877 -5.320 -16.275 1.00 95.69 192 GLU A CA 1
ATOM 1466 C C . GLU A 1 192 ? 18.376 -5.341 -16.598 1.00 95.69 192 GLU A C 1
ATOM 1468 O O . GLU A 1 192 ? 17.800 -6.381 -16.944 1.00 95.69 192 GLU A O 1
ATOM 1473 N N . VAL A 1 193 ? 17.750 -4.168 -16.520 1.00 97.19 193 VAL A N 1
ATOM 1474 C CA . VAL A 1 193 ? 16.328 -3.944 -16.811 1.00 97.19 193 VAL A CA 1
ATOM 1475 C C . VAL A 1 193 ? 16.167 -2.728 -17.731 1.00 97.19 193 VAL A C 1
ATOM 1477 O O . VAL A 1 193 ? 16.995 -1.817 -17.669 1.00 97.19 193 VAL A O 1
ATOM 1480 N N . PRO A 1 194 ? 15.148 -2.696 -18.611 1.00 97.12 194 PRO A N 1
ATOM 1481 C CA . PRO A 1 194 ? 14.856 -1.496 -19.392 1.00 97.12 194 PRO A CA 1
ATOM 1482 C C . PRO A 1 194 ? 14.474 -0.352 -18.452 1.00 97.12 194 PRO A C 1
ATOM 1484 O O . PRO A 1 194 ? 13.730 -0.577 -17.511 1.00 97.12 194 PRO A O 1
ATOM 1487 N N . TYR A 1 195 ? 14.960 0.861 -18.702 1.00 98.44 195 TYR A N 1
ATOM 1488 C CA . TYR A 1 195 ? 14.645 2.013 -17.861 1.00 98.44 195 TYR A CA 1
ATOM 1489 C C . TYR A 1 195 ? 14.370 3.255 -18.712 1.00 98.44 195 TYR A C 1
ATOM 1491 O O . TYR A 1 195 ? 15.230 3.684 -19.483 1.00 98.44 195 TYR A O 1
ATOM 1499 N N . ASP A 1 196 ? 13.180 3.832 -18.566 1.00 98.25 196 ASP A N 1
ATOM 1500 C CA . ASP A 1 196 ? 12.795 5.131 -19.111 1.00 98.25 196 ASP A CA 1
ATOM 1501 C C . ASP A 1 196 ? 12.868 6.198 -18.012 1.00 98.25 196 ASP A C 1
ATOM 1503 O O . ASP A 1 196 ? 12.060 6.211 -17.081 1.00 98.25 196 ASP A O 1
ATOM 1507 N N . SER A 1 197 ? 13.806 7.140 -18.136 1.00 97.56 197 SER A N 1
ATOM 1508 C CA . SER A 1 197 ? 13.960 8.254 -17.192 1.00 97.56 197 SER A CA 1
ATOM 1509 C C . SER A 1 197 ? 12.799 9.255 -17.217 1.00 97.56 197 SER A C 1
ATOM 1511 O O . SER A 1 197 ? 12.770 10.168 -16.393 1.00 97.56 197 SER A O 1
ATOM 1513 N N . LYS A 1 198 ? 11.830 9.100 -18.130 1.00 97.06 198 LYS A N 1
ATOM 1514 C CA . LYS A 1 198 ? 10.579 9.872 -18.160 1.00 97.06 198 LYS A CA 1
ATOM 1515 C C . LYS A 1 198 ? 9.462 9.250 -17.322 1.00 97.06 198 LYS A C 1
ATOM 1517 O O . LYS A 1 198 ? 8.486 9.945 -17.048 1.00 97.06 198 LYS A O 1
ATOM 1522 N N . PHE A 1 199 ? 9.603 7.994 -16.894 1.00 97.62 199 PHE A N 1
ATOM 1523 C CA . PHE A 1 199 ? 8.671 7.339 -15.980 1.00 97.62 199 PHE A CA 1
ATOM 1524 C C . PHE A 1 199 ? 9.230 7.360 -14.550 1.00 97.62 199 PHE A C 1
ATOM 1526 O O . PHE A 1 199 ? 10.050 6.529 -14.157 1.00 97.62 199 PHE A O 1
ATOM 1533 N N . TYR A 1 200 ? 8.800 8.347 -13.767 1.00 97.50 200 TYR A N 1
ATOM 1534 C CA . TYR A 1 200 ? 9.263 8.580 -12.399 1.00 97.50 200 TYR A CA 1
ATOM 1535 C C . TYR A 1 200 ? 8.124 9.090 -11.516 1.00 97.50 200 TYR A C 1
ATOM 1537 O O . TYR A 1 200 ? 7.127 9.623 -12.003 1.00 97.50 200 TYR A O 1
ATOM 1545 N N . ARG A 1 201 ? 8.277 8.936 -10.196 1.00 97.56 201 ARG A N 1
ATOM 1546 C CA . ARG A 1 201 ? 7.267 9.365 -9.221 1.00 97.56 201 ARG A CA 1
ATOM 1547 C C . ARG A 1 201 ? 6.909 10.848 -9.339 1.00 97.56 201 ARG A C 1
ATOM 1549 O O . ARG A 1 201 ? 7.764 11.698 -9.602 1.00 97.56 201 ARG A O 1
ATOM 1556 N N . CYS A 1 202 ? 5.672 11.193 -8.994 1.00 97.69 202 CYS A N 1
ATOM 1557 C CA . CYS A 1 202 ? 5.327 12.587 -8.736 1.00 97.69 202 CYS A CA 1
ATOM 1558 C C . CYS A 1 202 ? 6.241 13.192 -7.657 1.00 97.69 202 CYS A C 1
ATOM 1560 O O . CYS A 1 202 ? 6.679 12.514 -6.721 1.00 97.69 202 CYS A O 1
ATOM 1562 N N . GLU A 1 203 ? 6.531 14.485 -7.817 1.00 96.00 203 GLU A N 1
ATOM 1563 C CA . GLU A 1 203 ? 7.395 15.257 -6.917 1.00 96.00 203 GLU A CA 1
ATOM 1564 C C . GLU A 1 203 ? 8.802 14.660 -6.718 1.00 96.00 203 GLU A C 1
ATOM 1566 O O . GLU A 1 203 ? 9.435 14.882 -5.688 1.00 96.00 203 GLU A O 1
ATOM 1571 N N . ALA A 1 204 ? 9.340 13.950 -7.720 1.00 97.31 204 ALA A N 1
ATOM 1572 C CA . ALA A 1 204 ? 10.698 13.394 -7.672 1.00 97.31 204 ALA A CA 1
ATOM 1573 C C . ALA A 1 204 ? 11.776 14.434 -7.311 1.00 97.31 204 ALA A C 1
ATOM 1575 O O . ALA A 1 204 ? 12.767 14.094 -6.668 1.00 97.31 204 ALA A O 1
ATOM 1576 N N . ILE A 1 205 ? 11.561 15.712 -7.645 1.00 97.06 205 ILE A N 1
ATOM 1577 C CA . ILE A 1 205 ? 12.463 16.815 -7.286 1.00 97.06 205 ILE A CA 1
ATOM 1578 C C . ILE A 1 205 ? 12.696 16.939 -5.771 1.00 97.06 205 ILE A C 1
ATOM 1580 O O . ILE A 1 205 ? 13.780 17.336 -5.351 1.00 97.06 205 ILE A O 1
ATOM 1584 N N . LEU A 1 206 ? 11.719 16.552 -4.941 1.00 94.44 206 LEU A N 1
ATOM 1585 C CA . LEU A 1 206 ? 11.834 16.580 -3.479 1.00 94.44 206 LEU A CA 1
ATOM 1586 C C . LEU A 1 206 ? 12.771 15.491 -2.935 1.00 94.44 206 LEU A C 1
ATOM 1588 O O . LEU A 1 206 ? 13.193 15.560 -1.784 1.00 94.44 206 LEU A O 1
ATOM 1592 N N . VAL A 1 207 ? 13.108 14.495 -3.757 1.00 94.88 207 VAL A N 1
ATOM 1593 C CA . VAL A 1 207 ? 13.956 13.347 -3.404 1.00 94.88 207 VAL A CA 1
ATOM 1594 C C . VAL A 1 207 ? 15.131 13.174 -4.376 1.00 94.88 207 VAL A C 1
ATOM 1596 O O . VAL A 1 207 ? 15.634 12.069 -4.564 1.00 94.88 207 VAL A O 1
ATOM 1599 N N . ASN A 1 208 ? 15.608 14.280 -4.959 1.00 96.00 208 ASN A N 1
ATOM 1600 C CA . ASN A 1 208 ? 16.754 14.340 -5.879 1.00 96.00 208 ASN A CA 1
ATOM 1601 C C . ASN A 1 208 ? 16.569 13.580 -7.208 1.00 96.00 208 ASN A C 1
ATOM 1603 O O . ASN A 1 208 ? 17.551 13.110 -7.779 1.00 96.00 208 ASN A O 1
ATOM 1607 N N . GLY A 1 209 ? 15.332 13.443 -7.688 1.00 95.94 209 GLY A N 1
ATOM 1608 C CA . GLY A 1 209 ? 15.019 12.969 -9.038 1.00 95.94 209 GLY A CA 1
ATOM 1609 C C . GLY A 1 209 ? 14.605 14.105 -9.995 1.00 95.94 209 GLY A C 1
ATOM 1610 O O . GLY A 1 209 ? 14.591 15.274 -9.596 1.00 95.94 209 GLY A O 1
ATOM 1611 N N . PRO A 1 210 ? 14.208 13.790 -11.245 1.00 97.00 210 PRO A N 1
ATOM 1612 C CA . PRO A 1 210 ? 14.209 12.454 -11.850 1.00 97.00 210 PRO A CA 1
ATOM 1613 C C . PRO A 1 210 ? 15.629 11.894 -12.010 1.00 97.00 210 PRO A C 1
ATOM 1615 O O . PRO A 1 210 ? 16.605 12.641 -11.975 1.00 97.00 210 PRO A O 1
ATOM 1618 N N . TRP A 1 211 ? 15.741 10.575 -12.153 1.00 97.88 211 TRP A N 1
ATOM 1619 C CA . TRP A 1 211 ? 17.023 9.868 -12.203 1.00 97.88 211 TRP A CA 1
ATOM 1620 C C . TRP A 1 211 ? 17.273 9.292 -13.594 1.00 97.88 211 TRP A C 1
ATOM 1622 O O . TRP A 1 211 ? 16.354 8.750 -14.208 1.00 97.88 211 TRP A O 1
ATOM 1632 N N . ASP A 1 212 ? 18.519 9.354 -14.061 1.00 97.62 212 ASP A N 1
ATOM 1633 C CA . ASP A 1 212 ? 18.909 8.894 -15.403 1.00 97.62 212 ASP A CA 1
ATOM 1634 C C . ASP A 1 212 ? 19.111 7.372 -15.506 1.00 97.62 212 ASP A C 1
ATOM 1636 O O . ASP A 1 212 ? 19.244 6.839 -16.606 1.00 97.62 212 ASP A O 1
ATOM 1640 N N . ALA A 1 213 ? 19.137 6.662 -14.375 1.00 98.06 213 ALA A N 1
ATOM 1641 C CA . ALA A 1 213 ? 19.326 5.215 -14.316 1.00 98.06 213 ALA A CA 1
ATOM 1642 C C . ALA A 1 213 ? 18.645 4.607 -13.074 1.00 98.06 213 ALA A C 1
ATOM 1644 O O . ALA A 1 213 ? 18.403 5.327 -12.099 1.00 98.06 213 ALA A O 1
ATOM 1645 N N . PRO A 1 214 ? 18.396 3.283 -13.059 1.00 98.12 214 PRO A N 1
ATOM 1646 C CA . PRO A 1 214 ? 18.017 2.565 -11.848 1.00 98.12 214 PRO A CA 1
ATOM 1647 C C . PRO A 1 214 ? 19.047 2.756 -10.727 1.00 98.12 214 PRO A C 1
ATOM 1649 O O . PRO A 1 214 ? 20.259 2.708 -10.949 1.00 98.12 214 PRO A O 1
ATOM 1652 N N . SER A 1 215 ? 18.577 2.945 -9.496 1.00 97.19 215 SER A N 1
ATOM 1653 C CA . SER A 1 215 ? 19.459 3.157 -8.347 1.00 97.19 215 SER A CA 1
ATOM 1654 C C . SER A 1 215 ? 20.080 1.853 -7.860 1.00 97.19 215 SER A C 1
ATOM 1656 O O . SER A 1 215 ? 19.396 0.837 -7.751 1.00 97.19 215 SER A O 1
ATOM 1658 N N . ASN A 1 216 ? 21.367 1.872 -7.507 1.00 96.75 216 ASN A N 1
ATOM 1659 C CA . ASN A 1 216 ? 22.024 0.755 -6.812 1.00 96.75 216 ASN A CA 1
ATOM 1660 C C . ASN A 1 216 ? 21.834 0.806 -5.283 1.00 96.75 216 ASN A C 1
ATOM 1662 O O . ASN A 1 216 ? 22.288 -0.097 -4.579 1.00 96.75 216 ASN A O 1
ATOM 1666 N N . ILE A 1 217 ? 21.174 1.838 -4.744 1.00 96.06 217 ILE A N 1
ATOM 1667 C CA . ILE A 1 217 ? 20.907 1.940 -3.306 1.00 96.06 217 ILE A CA 1
ATOM 1668 C C . ILE A 1 217 ? 19.985 0.787 -2.893 1.00 96.06 217 ILE A C 1
ATOM 1670 O O . ILE A 1 217 ? 18.893 0.619 -3.439 1.00 96.06 217 ILE A O 1
ATOM 1674 N N . SER A 1 218 ? 20.447 -0.005 -1.922 1.00 93.12 218 SER A N 1
ATOM 1675 C CA . SER A 1 218 ? 19.759 -1.191 -1.388 1.00 93.12 218 SER A CA 1
ATOM 1676 C C . SER A 1 218 ? 19.494 -2.309 -2.408 1.00 93.12 218 SER A C 1
ATOM 1678 O O . SER A 1 218 ? 18.667 -3.184 -2.150 1.00 93.12 218 SER A O 1
ATOM 1680 N N . ARG A 1 219 ? 20.193 -2.318 -3.553 1.00 93.88 219 ARG A N 1
ATOM 1681 C CA . ARG A 1 219 ? 20.059 -3.379 -4.561 1.00 93.88 219 ARG A CA 1
ATOM 1682 C C . ARG A 1 219 ? 20.490 -4.728 -3.984 1.00 93.88 219 ARG A C 1
ATOM 1684 O O . ARG A 1 219 ? 21.598 -4.850 -3.468 1.00 93.88 219 ARG A O 1
ATOM 1691 N N . GLY A 1 220 ? 19.607 -5.723 -4.068 1.00 86.12 220 GLY A N 1
ATOM 1692 C CA . GLY A 1 220 ? 19.871 -7.080 -3.571 1.00 86.12 220 GLY A CA 1
ATOM 1693 C C . GLY A 1 220 ? 20.087 -7.171 -2.053 1.00 86.12 220 GLY A C 1
ATOM 1694 O O . GLY A 1 220 ? 20.737 -8.101 -1.579 1.00 86.12 220 GLY A O 1
ATOM 1695 N N . ALA A 1 221 ? 19.603 -6.195 -1.274 1.00 82.50 221 ALA A N 1
ATOM 1696 C CA . ALA A 1 221 ? 19.788 -6.186 0.174 1.00 82.50 221 ALA A CA 1
ATOM 1697 C C . ALA A 1 221 ? 19.165 -7.431 0.837 1.00 82.50 221 ALA A C 1
ATOM 1699 O O . ALA A 1 221 ? 17.958 -7.647 0.759 1.00 82.50 221 ALA A O 1
ATOM 1700 N N . ALA A 1 222 ? 19.985 -8.209 1.553 1.00 68.69 222 ALA A N 1
ATOM 1701 C CA . ALA A 1 222 ? 19.570 -9.455 2.210 1.00 68.69 222 ALA A CA 1
ATOM 1702 C C . ALA A 1 222 ? 18.545 -9.261 3.347 1.00 68.69 222 ALA A C 1
ATOM 1704 O O . ALA A 1 222 ? 17.802 -10.178 3.673 1.00 68.69 222 ALA A O 1
ATOM 1705 N N . SER A 1 223 ? 18.494 -8.070 3.950 1.00 63.44 223 SER A N 1
ATOM 1706 C CA . SER A 1 223 ? 17.481 -7.675 4.939 1.00 63.44 223 SER A CA 1
ATOM 1707 C C . SER A 1 223 ? 16.386 -6.797 4.319 1.00 63.44 223 SER A C 1
ATOM 1709 O O . SER A 1 223 ? 15.851 -5.909 4.985 1.00 63.44 223 SER A O 1
ATOM 1711 N N . GLY A 1 224 ? 16.148 -6.954 3.013 1.00 61.88 224 GLY A N 1
ATOM 1712 C CA . GLY A 1 224 ? 15.174 -6.176 2.260 1.00 61.88 224 GLY A CA 1
ATOM 1713 C C . GLY A 1 224 ? 13.726 -6.422 2.712 1.00 61.88 224 GLY A C 1
ATOM 1714 O O . GLY A 1 224 ? 13.456 -7.346 3.478 1.00 61.88 224 GLY A O 1
ATOM 1715 N N . PRO A 1 225 ? 12.776 -5.594 2.247 1.00 65.50 225 PRO A N 1
ATOM 1716 C CA . PRO A 1 225 ? 11.370 -5.698 2.626 1.00 65.50 225 PRO A CA 1
ATOM 1717 C C . PRO A 1 225 ? 10.781 -7.085 2.320 1.00 65.50 225 PRO A C 1
ATOM 1719 O O . PRO A 1 225 ? 10.913 -7.583 1.203 1.00 65.50 225 PRO A O 1
ATOM 1722 N N . HIS A 1 226 ? 10.087 -7.684 3.291 1.00 78.94 226 HIS A N 1
ATOM 1723 C CA . HIS A 1 226 ? 9.450 -9.003 3.169 1.00 78.94 226 HIS A CA 1
ATOM 1724 C C . HIS A 1 226 ? 8.138 -8.939 2.364 1.00 78.94 226 HIS A C 1
ATOM 1726 O O . HIS A 1 226 ? 7.056 -9.168 2.897 1.00 78.94 226 HIS A O 1
ATOM 1732 N N . VAL A 1 227 ? 8.222 -8.581 1.081 1.00 89.00 227 VAL A N 1
ATOM 1733 C CA . VAL A 1 227 ? 7.052 -8.420 0.189 1.00 89.00 227 VAL A CA 1
ATOM 1734 C C . VAL A 1 227 ? 6.827 -9.615 -0.730 1.00 89.00 227 VAL A C 1
ATOM 1736 O O . VAL A 1 227 ? 5.768 -9.753 -1.338 1.00 89.00 227 VAL A O 1
ATOM 1739 N N . TRP A 1 228 ? 7.834 -10.473 -0.867 1.00 90.44 228 TRP A N 1
ATOM 1740 C CA . TRP A 1 228 ? 7.842 -11.513 -1.884 1.00 90.44 228 TRP A CA 1
ATOM 1741 C C . TRP A 1 228 ? 6.825 -12.617 -1.580 1.00 90.44 228 TRP A C 1
ATOM 1743 O O . TRP A 1 228 ? 6.086 -13.017 -2.475 1.00 90.44 228 TRP A O 1
ATOM 1753 N N . ASP A 1 229 ? 6.685 -13.023 -0.318 1.00 91.06 229 ASP A N 1
ATOM 1754 C CA . ASP A 1 229 ? 5.795 -14.120 0.085 1.00 91.06 229 ASP A CA 1
ATOM 1755 C C . ASP A 1 229 ? 4.332 -13.897 -0.319 1.00 91.06 229 ASP A C 1
ATOM 1757 O O . ASP A 1 229 ? 3.693 -14.799 -0.864 1.00 91.06 229 ASP A O 1
ATOM 1761 N N . ILE A 1 230 ? 3.788 -12.693 -0.091 1.00 93.56 230 ILE A N 1
ATOM 1762 C CA . ILE A 1 230 ? 2.389 -12.384 -0.428 1.00 93.56 230 ILE A CA 1
ATOM 1763 C C . ILE A 1 230 ? 2.162 -12.406 -1.944 1.00 93.56 230 ILE A C 1
ATOM 1765 O O . ILE A 1 230 ? 1.143 -12.922 -2.408 1.00 93.56 230 ILE A O 1
ATOM 1769 N N . ILE A 1 231 ? 3.130 -11.913 -2.720 1.00 94.81 231 ILE A N 1
ATOM 1770 C CA . ILE A 1 231 ? 3.077 -11.891 -4.186 1.00 94.81 231 ILE A CA 1
ATOM 1771 C C . ILE A 1 231 ? 3.201 -13.318 -4.730 1.00 94.81 231 ILE A C 1
ATOM 1773 O O . ILE A 1 231 ? 2.354 -13.751 -5.513 1.00 94.81 231 ILE A O 1
ATOM 1777 N N . TYR A 1 232 ? 4.196 -14.079 -4.273 1.00 93.06 232 TYR A N 1
ATOM 1778 C CA . TYR A 1 232 ? 4.411 -15.469 -4.673 1.00 93.06 232 TYR A CA 1
ATOM 1779 C C . TYR A 1 232 ? 3.196 -16.336 -4.360 1.00 93.06 232 TYR A C 1
ATOM 1781 O O . TYR A 1 232 ? 2.675 -17.040 -5.228 1.00 93.06 232 TYR A O 1
ATOM 1789 N N . HIS A 1 233 ? 2.697 -16.260 -3.127 1.00 93.50 233 HIS A N 1
ATOM 1790 C CA . HIS A 1 233 ? 1.531 -17.027 -2.727 1.00 93.50 233 HIS A CA 1
ATOM 1791 C C . HIS A 1 233 ? 0.310 -16.661 -3.580 1.00 93.50 233 HIS A C 1
ATOM 1793 O O . HIS A 1 233 ? -0.410 -17.548 -4.038 1.00 93.50 233 HIS A O 1
ATOM 1799 N N . GLN A 1 234 ? 0.076 -15.374 -3.839 1.00 95.38 234 GLN A N 1
ATOM 1800 C CA . GLN A 1 234 ? -1.095 -14.956 -4.600 1.00 95.38 234 GLN A CA 1
ATOM 1801 C C . GLN A 1 234 ? -1.018 -15.332 -6.086 1.00 95.38 234 GLN A C 1
ATOM 1803 O O . GLN A 1 234 ? -1.998 -15.834 -6.637 1.00 95.38 234 GLN A O 1
ATOM 1808 N N . TYR A 1 235 ? 0.108 -15.098 -6.756 1.00 95.44 235 TYR A N 1
ATOM 1809 C CA . TYR A 1 235 ? 0.208 -15.309 -8.202 1.00 95.44 235 TYR A CA 1
ATOM 1810 C C . TYR A 1 235 ? 0.650 -16.725 -8.571 1.00 95.44 235 TYR A C 1
ATOM 1812 O O . TYR A 1 235 ? 0.044 -17.348 -9.442 1.00 95.44 235 TYR A O 1
ATOM 1820 N N . VAL A 1 236 ? 1.646 -17.279 -7.887 1.00 93.44 236 VAL A N 1
ATOM 1821 C CA . VAL A 1 236 ? 2.173 -18.608 -8.220 1.00 93.44 236 VAL A CA 1
ATOM 1822 C C . VAL A 1 236 ? 1.338 -19.692 -7.551 1.00 93.44 236 VAL A C 1
ATOM 1824 O O . VAL A 1 236 ? 0.785 -20.555 -8.227 1.00 93.44 236 VAL A O 1
ATOM 1827 N N . VAL A 1 237 ? 1.177 -19.639 -6.226 1.00 94.19 237 VAL A N 1
ATOM 1828 C CA . VAL A 1 237 ? 0.516 -20.731 -5.485 1.00 94.19 237 VAL A CA 1
ATOM 1829 C C . VAL A 1 237 ? -0.994 -20.746 -5.721 1.00 94.19 237 VAL A C 1
ATOM 1831 O O . VAL A 1 237 ? -1.565 -21.801 -5.991 1.00 94.19 237 VAL A O 1
ATOM 1834 N N . LYS A 1 238 ? -1.668 -19.595 -5.612 1.00 95.12 238 LYS A N 1
ATOM 1835 C CA . LYS A 1 238 ? -3.132 -19.515 -5.737 1.00 95.12 238 LYS A CA 1
ATOM 1836 C C . LYS A 1 238 ? -3.625 -19.469 -7.179 1.00 95.12 238 LYS A C 1
ATOM 1838 O O . LYS A 1 238 ? -4.695 -20.013 -7.443 1.00 95.12 238 LYS A O 1
ATOM 1843 N N . ARG A 1 239 ? -2.891 -18.826 -8.093 1.00 94.56 239 ARG A N 1
ATOM 1844 C CA . ARG A 1 239 ? -3.315 -18.650 -9.497 1.00 94.56 239 ARG A CA 1
ATOM 1845 C C . ARG A 1 239 ? -2.582 -19.540 -10.496 1.00 94.56 239 ARG A C 1
ATOM 1847 O O . ARG A 1 239 ? -3.019 -19.608 -11.639 1.00 94.56 239 ARG A O 1
ATOM 1854 N N . GLY A 1 240 ? -1.515 -20.230 -10.090 1.00 93.88 240 GLY A N 1
ATOM 1855 C CA . GLY A 1 240 ? -0.755 -21.110 -10.979 1.00 93.88 240 GLY A CA 1
ATOM 1856 C C . GLY A 1 240 ? -0.026 -20.370 -12.101 1.00 93.88 240 GLY A C 1
ATOM 1857 O O . GLY A 1 240 ? 0.226 -20.970 -13.142 1.00 93.88 240 GLY A O 1
ATOM 1858 N N . LEU A 1 241 ? 0.265 -19.076 -11.926 1.00 92.50 241 LEU A N 1
ATOM 1859 C CA . LEU A 1 241 ? 1.026 -18.304 -12.904 1.00 92.50 241 LEU A CA 1
ATOM 1860 C C . LEU A 1 241 ? 2.519 -18.615 -12.783 1.00 92.50 241 LEU A C 1
ATOM 1862 O O . LEU A 1 241 ? 3.026 -18.896 -11.695 1.00 92.50 241 LEU A O 1
ATOM 1866 N N . GLU A 1 242 ? 3.226 -18.535 -13.905 1.00 86.69 242 GLU A N 1
ATOM 1867 C CA . GLU A 1 242 ? 4.685 -18.557 -13.900 1.00 86.69 242 GLU A CA 1
ATOM 1868 C C . GLU A 1 242 ? 5.217 -17.202 -13.418 1.00 86.69 242 GLU A C 1
ATOM 1870 O O . GLU A 1 242 ? 4.721 -16.162 -13.837 1.00 86.69 242 GLU A O 1
ATOM 1875 N N . ALA A 1 243 ? 6.226 -17.235 -12.545 1.00 79.56 243 ALA A N 1
ATOM 1876 C CA . ALA A 1 243 ? 7.013 -16.073 -12.137 1.00 79.56 243 ALA A CA 1
ATOM 1877 C C . ALA A 1 243 ? 8.487 -16.395 -12.443 1.00 79.56 243 ALA A C 1
ATOM 1879 O O . ALA A 1 243 ? 9.103 -17.154 -11.685 1.00 79.56 243 ALA A O 1
ATOM 1880 N N . PRO A 1 244 ? 9.052 -15.913 -13.569 1.00 68.56 244 PRO A N 1
ATOM 1881 C CA . PRO A 1 244 ? 10.382 -16.304 -14.041 1.00 68.56 244 PRO A CA 1
ATOM 1882 C C . PRO A 1 244 ? 11.478 -16.043 -13.006 1.00 68.56 244 PRO A C 1
ATOM 1884 O O . PRO A 1 244 ? 12.346 -16.889 -12.803 1.00 68.56 244 PRO A O 1
ATOM 1887 N N . GLU A 1 245 ? 11.353 -14.948 -12.253 1.00 72.62 245 GLU A N 1
ATOM 1888 C CA . GLU A 1 245 ? 12.328 -14.537 -11.236 1.00 72.62 245 GLU A CA 1
ATO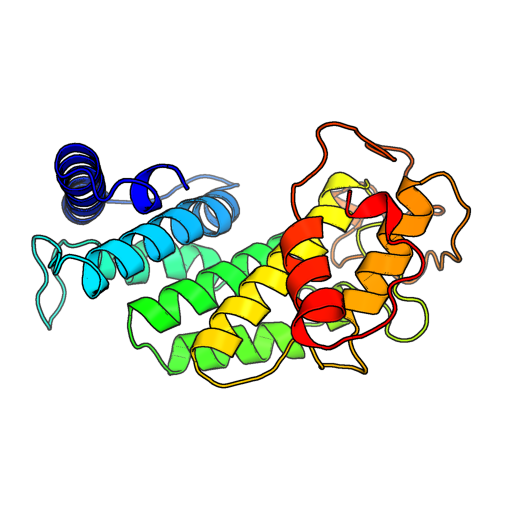M 1889 C C . GLU A 1 245 ? 12.026 -15.113 -9.847 1.00 72.62 245 GLU A C 1
ATOM 1891 O O . GLU A 1 245 ? 12.251 -14.474 -8.820 1.00 72.62 245 GLU A O 1
ATOM 1896 N N . ARG A 1 246 ? 11.529 -16.360 -9.813 1.00 62.91 246 ARG A N 1
ATOM 1897 C CA . ARG A 1 246 ? 11.146 -17.107 -8.599 1.00 62.91 246 ARG A CA 1
ATOM 1898 C C . ARG A 1 246 ? 12.219 -17.131 -7.500 1.00 62.91 246 ARG A C 1
ATOM 1900 O O . ARG A 1 246 ? 11.899 -17.327 -6.336 1.00 62.91 246 ARG A O 1
ATOM 1907 N N . GLU A 1 247 ? 13.487 -16.964 -7.869 1.00 65.00 247 GLU A N 1
ATOM 1908 C CA . GLU A 1 247 ? 14.624 -16.949 -6.942 1.00 65.00 247 GLU A CA 1
ATOM 1909 C C . GLU A 1 247 ? 14.597 -15.743 -5.997 1.00 65.00 247 GLU A C 1
ATOM 1911 O O . GLU A 1 247 ? 15.091 -15.853 -4.883 1.00 65.00 247 GLU A O 1
ATOM 1916 N N . ALA A 1 248 ? 13.963 -14.634 -6.392 1.00 60.44 248 ALA A N 1
ATOM 1917 C CA . ALA A 1 248 ? 13.743 -13.487 -5.512 1.00 60.44 248 ALA A CA 1
ATOM 1918 C C . ALA A 1 248 ? 12.664 -13.736 -4.441 1.00 60.44 248 ALA A C 1
ATOM 1920 O O . ALA A 1 248 ? 12.522 -12.927 -3.528 1.00 60.44 248 ALA A O 1
ATOM 1921 N N . PHE A 1 249 ? 11.903 -14.831 -4.552 1.00 57.09 249 PHE A N 1
ATOM 1922 C CA . PHE A 1 249 ? 10.829 -15.193 -3.625 1.00 57.09 249 PHE A CA 1
ATOM 1923 C C . PHE A 1 249 ? 11.227 -16.277 -2.609 1.00 57.09 249 PHE A C 1
ATOM 1925 O O . PHE A 1 249 ? 10.361 -16.730 -1.865 1.00 57.09 249 PHE A O 1
ATOM 1932 N N . ASN A 1 250 ? 12.496 -16.707 -2.593 1.00 49.53 250 ASN A N 1
ATOM 1933 C CA . ASN A 1 250 ? 13.025 -17.729 -1.679 1.00 49.53 250 ASN A CA 1
ATOM 1934 C C . ASN A 1 250 ? 13.976 -17.148 -0.630 1.00 49.53 250 ASN A C 1
ATOM 1936 O O . ASN A 1 250 ? 14.747 -16.225 -0.973 1.00 49.53 250 ASN A O 1
#

Secondary structure (DSSP, 8-state):
--STTT--HHHHHHHHHHHHHHHHH-----STTHHHHIIIIIHHHHHHHHHHHHHH----TT--TT--SSHHHHIIIIIIHHHSS--SHHHHHHHHHHHHHHHHHTT-HHHHHHHHHHHHH-TTTSHHHHB-TTT--BTTTTT-HHHHHHHHHHHHHHHHHHHHTT---TTHHHHHHHHHHHHHHHHHTT------TT---TTGGGGT---SS---TTTT-TT--S-HHHHHIIIIITT----TTGGGG-